Protein AF-A0A368GV67-F1 (afdb_monomer_lite)

Secondary structure (DSSP, 8-state):
-EEEEE-TT--B-SSPEE--BSSTT-B-PPP-TT--EEEEESSTTSPP---EE------SS-SEEEEEEEPP--SSS--HHHHHHHHHHHHHTT--EEEE--S---HHHHHHHHHHHTTTEEEEEEE-TTEEEEESSS--HHHHHIIIIIT-TTEEEEEPPEEEEE-SSPPPTT--PPPP---------TT-EEEEPPTTTEEEEEEE-GGGTS---GGGGGG-SPPHHHHHHHHHHHHHHHHHHHS---

pLDDT: mean 77.7, std 17.14, range [34.09, 97.19]

Sequence (250 aa):
MYCRYFDVTQREIEPAVESFVFPDYAVHCCSRDNAKYMSVTEDLNDSAVEYVSVVDRRHKHPKFFLSLCLSPMYGNERKWLLLAELVEHNKLEGVEYFYLYVKDMDDYTNKDCLQRSRGHSKYVIFQDLDERILPTDNTTVRELVRETMDTNKTIAMVSFPSLEFMMTLSPPLEYRVLVMWVHAVSIFFPGYKELHFTPEEVVMRHYNSVALQGNPDLTLLNDTAFPAELMSTLYRKVEETLNHVYGSAN

Radius of gyration: 21.98 Å; chains: 1; bounding box: 47×55×65 Å

Organism: Ancylostoma caninum (NCBI:txid29170)

InterPro domains:
  IPR008166 Glycosyltransferase family 92 [PF01697] (66-111)

Foldseek 3Di:
DWKWFAAPVRHTDDDTHDWDDPPPQDTDDDDDPRGQWMFDDPDRPDDGDDIDGDDDLQAPDAQAAEAEEEAEQDDDFDCLLLQLLVVLLVVVLPHDYYDYDDDDDDPVVVVVVVVVSVSHYNYYHYDYSQKHKFFLDPHHNSVVCCVPCVVPVQEPEEDEDEDEAEDPDADPPRPQGDDDDDPDDPDDDPSHDYDYDDVNGMYIYGYHYPPPPPDDPCVVHPPRDDPPVVVVVSVVSSVVVCCVVPNDPD

Structure (mmCIF, N/CA/C/O backbone):
data_AF-A0A368GV67-F1
#
_entry.id   AF-A0A368GV67-F1
#
loop_
_atom_site.group_PDB
_atom_site.id
_atom_site.type_symbol
_atom_site.label_atom_id
_atom_site.label_alt_id
_atom_site.label_comp_id
_atom_site.label_asym_id
_atom_site.label_entity_id
_atom_site.label_seq_id
_atom_site.pdbx_PDB_ins_code
_atom_site.Cartn_x
_atom_site.Cartn_y
_atom_site.Cartn_z
_atom_site.occupancy
_atom_site.B_iso_or_equiv
_atom_site.auth_seq_id
_atom_site.auth_comp_id
_atom_site.auth_asym_id
_atom_site.auth_atom_id
_atom_site.pdbx_PDB_model_num
ATOM 1 N N . MET A 1 1 ? 21.415 4.817 -17.307 1.00 90.62 1 MET A N 1
ATOM 2 C CA . MET A 1 1 ? 20.338 3.821 -17.131 1.00 90.62 1 MET A CA 1
ATOM 3 C C . MET A 1 1 ? 19.505 3.743 -18.396 1.00 90.62 1 MET A C 1
ATOM 5 O O . MET A 1 1 ? 19.027 4.771 -18.868 1.00 90.62 1 MET A O 1
ATOM 9 N N . TYR A 1 2 ? 19.308 2.543 -18.932 1.00 94.69 2 TYR A N 1
ATOM 10 C CA . TYR A 1 2 ? 18.602 2.300 -20.186 1.00 94.69 2 TYR A CA 1
ATOM 11 C C . TYR A 1 2 ? 17.555 1.204 -20.008 1.00 94.69 2 TYR A C 1
ATOM 13 O O . TYR A 1 2 ? 17.838 0.141 -19.463 1.00 94.69 2 TYR A O 1
ATOM 21 N N . CYS A 1 3 ? 16.346 1.455 -20.497 1.00 95.56 3 CYS A N 1
ATOM 22 C CA . CYS A 1 3 ? 15.285 0.465 -20.585 1.00 95.56 3 CYS A CA 1
ATOM 23 C C . CYS A 1 3 ? 15.454 -0.354 -21.862 1.00 95.56 3 CYS A C 1
ATOM 25 O O . CYS A 1 3 ? 15.444 0.189 -22.973 1.00 95.56 3 CYS A O 1
ATOM 27 N N . ARG A 1 4 ? 15.550 -1.669 -21.693 1.00 96.25 4 ARG A N 1
ATOM 28 C CA . ARG A 1 4 ? 15.643 -2.651 -22.771 1.00 96.25 4 ARG A CA 1
ATOM 29 C C . ARG A 1 4 ? 14.387 -3.509 -22.785 1.00 96.25 4 ARG A C 1
ATOM 31 O O . ARG A 1 4 ? 13.875 -3.887 -21.733 1.00 96.25 4 ARG A O 1
ATOM 38 N N . TYR A 1 5 ? 13.875 -3.801 -23.973 1.00 96.69 5 TYR A N 1
ATOM 39 C CA . TYR A 1 5 ? 12.587 -4.470 -24.163 1.00 96.69 5 TYR A CA 1
ATOM 40 C C . TYR A 1 5 ? 12.784 -5.709 -25.012 1.00 96.69 5 TYR A C 1
ATOM 42 O O . TYR A 1 5 ? 13.553 -5.676 -25.964 1.00 96.69 5 TYR A O 1
ATOM 50 N N . PHE A 1 6 ? 12.056 -6.774 -24.707 1.00 96.31 6 PHE A N 1
ATOM 51 C CA . PHE A 1 6 ? 12.209 -8.055 -25.382 1.00 96.31 6 PHE A CA 1
ATOM 52 C C . PHE A 1 6 ? 10.846 -8.624 -25.755 1.00 96.31 6 PHE A C 1
ATOM 54 O O . PHE A 1 6 ? 9.868 -8.475 -25.012 1.00 96.31 6 PHE A O 1
ATOM 61 N N . ASP A 1 7 ? 10.774 -9.265 -26.916 1.00 95.56 7 ASP A N 1
ATOM 62 C CA . ASP A 1 7 ? 9.557 -9.899 -27.418 1.00 95.56 7 ASP A CA 1
ATOM 63 C C . ASP A 1 7 ? 9.271 -11.262 -26.747 1.00 95.56 7 ASP A C 1
ATOM 65 O O . ASP A 1 7 ? 9.959 -11.690 -25.819 1.00 95.56 7 ASP A O 1
ATOM 69 N N . VAL A 1 8 ? 8.230 -11.967 -27.213 1.00 95.00 8 VAL A N 1
ATOM 70 C CA . VAL A 1 8 ? 7.862 -13.319 -26.733 1.00 95.00 8 VAL A CA 1
ATOM 71 C C . VAL A 1 8 ? 8.986 -14.353 -26.874 1.00 95.00 8 VAL A C 1
ATOM 73 O O . VAL A 1 8 ? 8.980 -15.347 -26.156 1.00 95.00 8 VAL A O 1
ATOM 76 N N . THR A 1 9 ? 9.925 -14.140 -27.797 1.00 94.62 9 THR A N 1
ATOM 77 C CA . THR A 1 9 ? 11.076 -15.018 -28.049 1.00 94.62 9 THR A CA 1
ATOM 78 C C . THR A 1 9 ? 12.343 -14.557 -27.330 1.00 94.62 9 THR A C 1
ATOM 80 O O . THR A 1 9 ? 13.409 -15.108 -27.584 1.00 94.62 9 THR A O 1
ATOM 83 N N . GLN A 1 10 ? 12.231 -13.562 -26.437 1.00 90.81 10 GLN A N 1
ATOM 84 C CA . GLN A 1 10 ? 13.350 -12.924 -25.736 1.00 90.81 10 GLN A CA 1
ATOM 85 C C . GLN A 1 10 ? 14.357 -12.242 -26.674 1.00 90.81 10 GLN A C 1
ATOM 87 O O . GLN A 1 10 ? 15.510 -12.023 -26.308 1.00 90.81 10 GLN A O 1
ATOM 92 N N . ARG A 1 11 ? 13.933 -11.862 -27.883 1.00 94.31 11 ARG A N 1
ATOM 93 C CA . ARG A 1 11 ? 14.751 -11.033 -28.770 1.00 94.31 11 ARG A CA 1
ATOM 94 C C . ARG A 1 11 ? 14.564 -9.566 -28.410 1.00 94.31 11 ARG A C 1
ATOM 96 O O . ARG A 1 11 ? 13.435 -9.116 -28.216 1.00 94.31 11 ARG A O 1
ATOM 103 N N . GLU A 1 12 ? 15.668 -8.831 -28.346 1.00 94.19 12 GLU A N 1
ATOM 104 C CA . GLU A 1 12 ? 15.649 -7.405 -28.033 1.00 94.19 12 GLU A CA 1
ATOM 105 C C . GLU A 1 12 ? 14.940 -6.588 -29.118 1.00 94.19 12 GLU A C 1
ATOM 107 O O . GLU A 1 12 ? 15.132 -6.783 -30.321 1.00 94.19 12 GLU A O 1
ATOM 112 N N . ILE A 1 13 ? 14.108 -5.657 -28.665 1.00 95.50 13 ILE A N 1
ATOM 113 C CA . ILE A 1 13 ? 13.392 -4.684 -29.477 1.00 95.50 13 ILE A CA 1
ATOM 114 C C . ILE A 1 13 ? 14.180 -3.373 -29.411 1.00 95.50 13 ILE A C 1
ATOM 116 O O . ILE A 1 13 ? 13.944 -2.521 -28.553 1.00 95.50 13 ILE A O 1
ATOM 120 N N . GLU A 1 14 ? 15.116 -3.224 -30.341 1.00 93.38 14 GLU A N 1
ATOM 121 C CA . GLU A 1 14 ? 15.994 -2.057 -30.474 1.00 93.38 14 GLU A CA 1
ATOM 122 C C . GLU A 1 14 ? 15.256 -0.801 -30.989 1.00 93.38 14 GLU A C 1
ATOM 124 O O . GLU A 1 14 ? 14.232 -0.922 -31.678 1.00 93.38 14 GLU A O 1
ATOM 129 N N . PRO A 1 15 ? 15.738 0.425 -30.683 1.00 93.94 15 PRO A N 1
ATOM 130 C CA . PRO A 1 15 ? 16.886 0.725 -29.819 1.00 93.94 15 PRO A CA 1
ATOM 131 C C . PRO A 1 15 ? 16.544 0.646 -28.324 1.00 93.94 15 PRO A C 1
ATOM 133 O O . PRO A 1 15 ? 15.397 0.918 -27.952 1.00 93.94 15 PRO A O 1
ATOM 136 N N . ALA A 1 16 ? 17.525 0.367 -27.466 1.00 94.12 16 ALA A N 1
ATOM 137 C CA . ALA A 1 16 ? 17.426 0.659 -26.032 1.00 94.12 16 ALA A CA 1
ATOM 138 C C . ALA A 1 16 ? 17.074 2.144 -25.781 1.00 94.12 16 ALA A C 1
ATOM 140 O O . ALA A 1 16 ? 17.461 3.029 -26.546 1.00 94.12 16 ALA A O 1
ATOM 141 N N . VAL A 1 17 ? 16.309 2.423 -24.721 1.00 94.81 17 VAL A N 1
ATOM 142 C CA . VAL A 1 17 ? 15.763 3.765 -24.443 1.00 94.81 17 VAL A CA 1
ATOM 143 C C . VAL A 1 17 ? 16.392 4.326 -23.180 1.00 94.81 17 VAL A C 1
ATOM 145 O O . VAL A 1 17 ? 16.279 3.716 -22.120 1.00 94.81 17 VAL A O 1
ATOM 148 N N . GLU A 1 18 ? 17.029 5.490 -23.284 1.00 94.00 18 GLU A N 1
ATOM 149 C CA . GLU A 1 18 ? 17.546 6.210 -22.119 1.00 94.00 18 GLU A CA 1
ATOM 150 C C . GLU A 1 18 ? 16.405 6.535 -21.148 1.00 94.00 18 GLU A C 1
ATOM 152 O O . GLU A 1 18 ? 15.325 6.977 -21.546 1.00 94.00 18 GLU A O 1
ATOM 157 N N . SER A 1 19 ? 16.642 6.284 -19.864 1.00 92.94 19 SER A N 1
ATOM 158 C CA . SER A 1 19 ? 15.667 6.496 -18.803 1.00 92.94 19 SER A CA 1
ATOM 159 C C . SER A 1 19 ? 16.285 7.287 -17.664 1.00 92.94 19 SER A C 1
ATOM 161 O O . SER A 1 19 ? 17.497 7.292 -17.462 1.00 92.94 19 SER A O 1
ATOM 163 N N . PHE A 1 20 ? 15.425 7.901 -16.861 1.00 85.62 20 PHE A N 1
ATOM 164 C CA . PHE A 1 20 ? 15.812 8.483 -15.586 1.00 85.62 20 PHE A CA 1
ATOM 165 C C . PHE A 1 20 ? 15.416 7.562 -14.429 1.00 85.62 20 PHE A C 1
ATOM 167 O O . PHE A 1 20 ? 14.525 6.711 -14.555 1.00 85.62 20 PHE A O 1
ATOM 174 N N . VAL A 1 21 ? 16.102 7.746 -13.304 1.00 80.56 21 VAL A N 1
ATOM 175 C CA . VAL A 1 21 ? 15.811 7.081 -12.035 1.00 80.56 21 VAL A CA 1
ATOM 176 C C . VAL A 1 21 ? 15.205 8.122 -11.111 1.00 80.56 21 VAL A C 1
ATOM 178 O O . VAL A 1 21 ? 15.819 9.158 -10.868 1.00 80.56 21 VAL A O 1
ATOM 181 N N . PHE A 1 22 ? 13.983 7.884 -10.648 1.00 68.12 22 PHE A N 1
ATOM 182 C CA . PHE A 1 22 ? 13.358 8.733 -9.643 1.00 68.12 22 PHE A CA 1
ATOM 183 C C . PHE A 1 22 ? 12.174 8.031 -8.973 1.00 68.12 22 PHE A C 1
ATOM 185 O O . PHE A 1 22 ? 11.263 7.583 -9.660 1.00 68.12 22 PHE A O 1
ATOM 192 N N . PRO A 1 23 ? 12.077 8.005 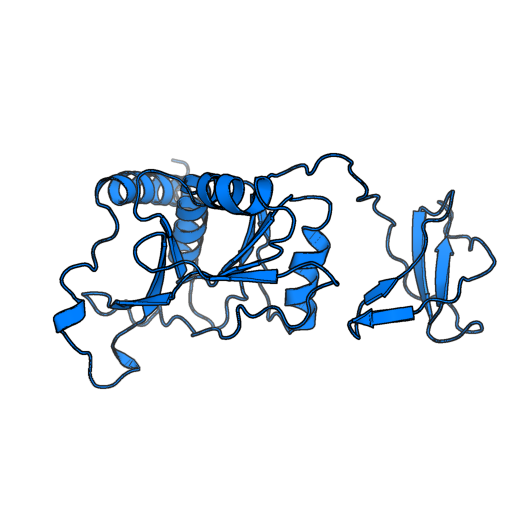-7.641 1.00 65.50 23 PRO A N 1
ATOM 193 C CA . PRO A 1 23 ? 13.170 8.204 -6.681 1.00 65.50 23 PRO A CA 1
ATOM 194 C C . PRO A 1 23 ? 14.312 7.191 -6.922 1.00 65.50 23 PRO A C 1
ATOM 196 O O . PRO A 1 23 ? 14.203 6.383 -7.840 1.00 65.50 23 PRO A O 1
ATOM 199 N N . ASP A 1 24 ? 15.389 7.231 -6.134 1.00 68.75 24 ASP A N 1
ATOM 200 C CA . ASP A 1 24 ? 16.714 6.589 -6.350 1.00 68.75 24 ASP A CA 1
ATOM 201 C C . ASP A 1 24 ? 16.752 5.079 -6.706 1.00 68.75 24 ASP A C 1
ATOM 203 O O . ASP A 1 24 ? 17.814 4.507 -6.918 1.00 68.75 24 ASP A O 1
ATOM 207 N N . TYR A 1 25 ? 15.604 4.417 -6.786 1.00 73.12 25 TYR A N 1
ATOM 208 C CA . TYR A 1 25 ? 15.419 2.978 -6.963 1.00 73.12 25 TYR A CA 1
ATOM 209 C C . TYR A 1 25 ? 14.279 2.620 -7.941 1.00 73.12 25 TYR A C 1
ATOM 211 O O . TYR A 1 25 ? 13.886 1.457 -8.036 1.00 73.12 25 TYR A O 1
ATOM 219 N N . ALA A 1 26 ? 13.712 3.594 -8.663 1.00 78.62 26 ALA A N 1
ATOM 220 C CA . ALA A 1 26 ? 12.655 3.369 -9.651 1.00 78.62 26 ALA A CA 1
ATOM 221 C C . ALA A 1 26 ? 13.056 3.924 -11.022 1.00 78.62 26 ALA A C 1
ATOM 223 O O . ALA A 1 26 ? 13.258 5.126 -11.184 1.00 78.62 26 ALA A O 1
ATOM 224 N N . VAL A 1 27 ? 13.139 3.044 -12.022 1.00 87.25 27 VAL A N 1
ATOM 225 C CA . VAL A 1 27 ? 13.480 3.409 -13.405 1.00 87.25 27 VAL A CA 1
ATOM 226 C C . VAL A 1 27 ? 12.203 3.624 -14.215 1.00 87.25 27 VAL A C 1
ATOM 228 O O . VAL A 1 27 ? 11.344 2.743 -14.279 1.00 87.25 27 VAL A O 1
ATOM 231 N N . HIS A 1 28 ? 12.063 4.799 -14.831 1.00 87.50 28 HIS A N 1
ATOM 232 C CA . HIS A 1 28 ? 10.851 5.189 -15.563 1.00 87.50 28 HIS A CA 1
ATOM 233 C C . HIS A 1 28 ? 10.943 4.896 -17.055 1.00 87.50 28 HIS A C 1
ATOM 235 O O . HIS A 1 28 ? 11.304 5.744 -17.866 1.00 87.50 28 HIS A O 1
ATOM 241 N N . CYS A 1 29 ? 10.525 3.689 -17.416 1.00 90.06 29 CYS A N 1
ATOM 242 C CA . CYS A 1 29 ? 10.457 3.238 -18.798 1.00 90.06 29 CYS A CA 1
ATOM 243 C C . CYS A 1 29 ? 9.123 3.603 -19.470 1.00 90.06 29 CYS A C 1
ATOM 245 O O . CYS A 1 29 ? 8.045 3.428 -18.894 1.00 90.06 29 CYS A O 1
ATOM 247 N N . CYS A 1 30 ? 9.178 4.043 -20.728 1.00 89.88 30 CYS A N 1
ATOM 248 C CA . CYS A 1 30 ? 7.991 4.185 -21.574 1.00 89.88 30 CYS A CA 1
ATOM 249 C C . CYS A 1 30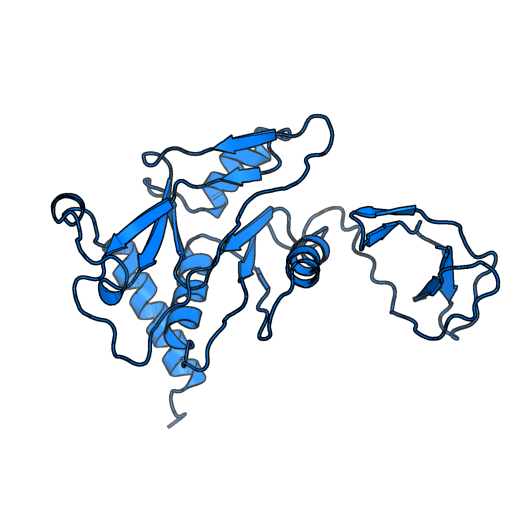 ? 7.417 2.812 -21.964 1.00 89.88 30 CYS A C 1
ATOM 251 O O . CYS A 1 30 ? 8.132 1.820 -22.059 1.00 89.88 30 CYS A O 1
ATOM 253 N N . SER A 1 31 ? 6.116 2.732 -22.250 1.00 89.19 31 SER A N 1
ATOM 254 C CA . SER A 1 31 ? 5.554 1.498 -22.813 1.00 89.19 31 SER A CA 1
ATOM 255 C C . SER A 1 31 ? 6.057 1.271 -24.237 1.00 89.19 31 SER A C 1
ATOM 257 O O . SER A 1 31 ? 6.136 2.228 -25.010 1.00 89.19 31 SER A O 1
ATOM 259 N N . ARG A 1 32 ? 6.300 0.010 -24.608 1.00 91.56 32 ARG A N 1
ATOM 260 C CA . ARG A 1 32 ? 6.728 -0.365 -25.957 1.00 91.56 32 ARG A CA 1
ATOM 261 C C . ARG A 1 32 ? 5.877 -1.487 -26.528 1.00 91.56 32 ARG A C 1
ATOM 263 O O . ARG A 1 32 ? 5.613 -2.481 -25.850 1.00 91.56 32 ARG A O 1
ATOM 270 N N . ASP A 1 33 ? 5.472 -1.327 -27.781 1.00 91.75 33 ASP A N 1
ATOM 271 C CA . ASP A 1 33 ? 4.663 -2.323 -28.473 1.00 91.75 33 ASP A CA 1
ATOM 272 C C . ASP A 1 33 ? 5.421 -3.645 -28.614 1.00 91.75 33 ASP A C 1
ATOM 274 O O . ASP A 1 33 ? 6.630 -3.673 -28.845 1.00 91.75 33 ASP A O 1
ATOM 278 N N . ASN A 1 34 ? 4.688 -4.750 -28.468 1.00 92.38 34 ASN A N 1
ATOM 279 C CA . ASN A 1 34 ? 5.183 -6.131 -28.531 1.00 92.38 34 ASN A CA 1
ATOM 280 C C . ASN A 1 34 ? 6.191 -6.542 -27.442 1.00 92.38 34 ASN A C 1
ATOM 282 O O . ASN A 1 34 ? 6.572 -7.713 -27.397 1.00 92.38 34 ASN A O 1
ATOM 286 N N . ALA A 1 35 ? 6.561 -5.644 -26.526 1.00 95.12 35 ALA A N 1
ATOM 287 C CA . ALA A 1 35 ? 7.383 -5.995 -25.377 1.00 95.12 35 ALA A CA 1
ATOM 288 C C . ALA A 1 35 ? 6.622 -6.943 -24.437 1.00 95.12 35 ALA A C 1
ATOM 290 O O . ALA A 1 35 ? 5.511 -6.652 -23.985 1.00 95.12 35 ALA A O 1
ATOM 291 N N . LYS A 1 36 ? 7.229 -8.093 -24.146 1.00 95.69 36 LYS A N 1
ATOM 292 C CA . LYS A 1 36 ? 6.759 -9.070 -23.153 1.00 95.69 36 LYS A CA 1
ATOM 293 C C . LYS A 1 36 ? 7.687 -9.190 -21.966 1.00 95.69 36 LYS A C 1
ATOM 295 O O . LYS A 1 36 ? 7.209 -9.503 -20.878 1.00 95.69 36 LYS A O 1
ATOM 300 N N . TYR A 1 37 ? 8.963 -8.886 -22.157 1.00 95.88 37 TYR A N 1
ATOM 301 C CA . TYR A 1 37 ? 9.932 -8.790 -21.081 1.00 95.88 37 TYR A CA 1
ATOM 302 C C . TYR A 1 37 ? 10.676 -7.461 -21.155 1.00 95.88 37 TYR A C 1
ATOM 304 O O . TYR A 1 37 ? 10.720 -6.808 -22.200 1.00 95.88 37 TYR A O 1
ATOM 312 N N . MET A 1 38 ? 11.243 -7.057 -20.030 1.00 95.38 38 MET A N 1
ATOM 313 C CA . MET A 1 38 ? 12.058 -5.862 -19.896 1.00 95.38 38 MET A CA 1
ATOM 314 C C . MET A 1 38 ? 13.289 -6.150 -19.045 1.00 95.38 38 MET A C 1
ATOM 316 O O . MET A 1 38 ? 13.238 -6.979 -18.141 1.00 95.38 38 MET A O 1
ATOM 320 N N . SER A 1 39 ? 14.360 -5.418 -19.321 1.00 95.31 39 SER A N 1
ATOM 321 C CA . SER A 1 39 ? 15.562 -5.315 -18.493 1.00 95.31 39 SER A CA 1
ATOM 322 C C . SER A 1 39 ? 15.928 -3.844 -18.352 1.00 95.31 39 SER A C 1
ATOM 324 O O . SER A 1 39 ? 15.508 -3.003 -19.153 1.00 95.31 39 SER A O 1
ATOM 326 N N . VAL A 1 40 ? 16.753 -3.540 -17.360 1.00 94.06 40 VAL A N 1
ATOM 327 C CA . VAL A 1 40 ? 17.403 -2.239 -17.230 1.00 94.06 40 VAL A CA 1
ATOM 328 C C . VAL A 1 40 ? 18.913 -2.449 -17.226 1.00 94.06 40 VAL A C 1
ATOM 330 O O . VAL A 1 40 ? 19.384 -3.419 -16.641 1.00 94.06 40 VAL A O 1
ATOM 333 N N . THR A 1 41 ? 19.658 -1.578 -17.900 1.00 94.75 41 THR A N 1
ATOM 334 C CA . THR A 1 41 ? 21.129 -1.564 -17.875 1.00 94.75 41 THR A CA 1
ATOM 335 C C . THR A 1 41 ? 21.658 -0.205 -17.435 1.00 94.75 41 THR A C 1
ATOM 337 O O . THR A 1 41 ? 20.952 0.799 -17.561 1.00 94.75 41 THR A O 1
ATOM 340 N N . GLU A 1 42 ? 22.883 -0.149 -16.909 1.00 92.12 42 GLU A N 1
ATOM 341 C CA . GLU A 1 42 ? 23.516 1.118 -16.529 1.00 92.12 42 GLU A CA 1
ATOM 342 C C . GLU A 1 42 ? 23.898 1.909 -17.778 1.00 92.12 42 GLU A C 1
ATOM 344 O O . GLU A 1 42 ? 23.446 3.052 -17.940 1.00 92.12 42 GLU A O 1
ATOM 349 N N . ASP A 1 43 ? 24.580 1.244 -18.710 1.00 92.75 43 ASP A N 1
ATOM 350 C CA . ASP A 1 43 ? 25.047 1.809 -19.967 1.00 92.75 43 ASP A CA 1
ATOM 351 C C . ASP A 1 43 ? 24.393 1.181 -21.206 1.00 92.75 43 ASP A C 1
ATOM 353 O O . ASP A 1 43 ? 23.760 0.120 -21.174 1.00 92.75 43 ASP A O 1
ATOM 357 N N . LEU A 1 44 ? 24.549 1.869 -22.343 1.00 91.88 44 LEU A N 1
ATOM 358 C CA . LEU A 1 44 ? 24.020 1.427 -23.635 1.00 91.88 44 LEU A CA 1
ATOM 359 C C . LEU A 1 44 ? 24.701 0.141 -24.123 1.00 91.88 44 LEU A C 1
ATOM 361 O O . LEU A 1 44 ? 24.061 -0.669 -24.783 1.00 91.88 44 LEU A O 1
ATOM 365 N N . ASN A 1 45 ? 25.980 -0.053 -23.795 1.00 92.31 45 ASN A N 1
ATOM 366 C CA . ASN A 1 45 ? 26.779 -1.191 -24.262 1.00 92.31 45 ASN A CA 1
ATOM 367 C C . ASN A 1 45 ? 26.670 -2.426 -23.360 1.00 92.31 45 ASN A C 1
ATOM 369 O O . ASN A 1 45 ? 27.156 -3.497 -23.731 1.00 92.31 45 ASN A O 1
ATOM 373 N N . ASP A 1 46 ? 26.045 -2.290 -22.194 1.00 93.50 46 ASP A N 1
ATOM 374 C CA . ASP A 1 46 ? 25.882 -3.395 -21.264 1.00 93.50 46 ASP A CA 1
ATOM 375 C C . ASP A 1 46 ? 24.931 -4.444 -21.826 1.00 93.50 46 ASP A C 1
ATOM 377 O O . ASP A 1 46 ? 23.915 -4.146 -22.459 1.00 93.50 46 ASP A O 1
ATOM 381 N N . SER A 1 47 ? 25.249 -5.704 -21.554 1.00 89.19 47 SER A N 1
ATOM 382 C CA . SER A 1 47 ? 24.370 -6.814 -21.900 1.00 89.19 47 SER A CA 1
ATOM 383 C C . SER A 1 47 ? 23.298 -6.973 -20.828 1.00 89.19 47 SER A C 1
ATOM 385 O O . SER A 1 47 ? 23.611 -7.102 -19.646 1.00 89.19 47 SER A O 1
ATOM 387 N N . ALA A 1 48 ? 22.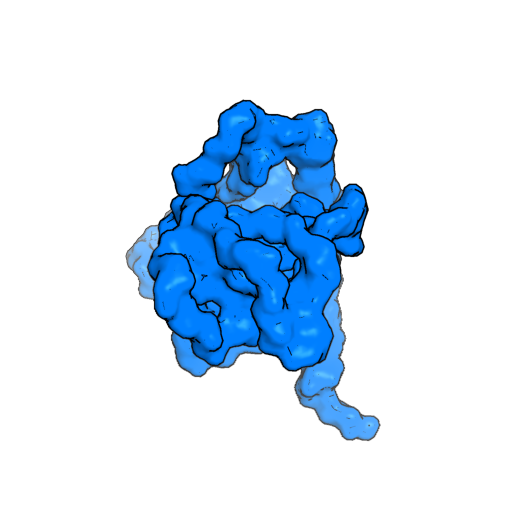031 -7.010 -21.234 1.00 89.81 48 ALA A N 1
ATOM 388 C CA . ALA A 1 48 ? 20.944 -7.365 -20.331 1.00 89.81 48 ALA A CA 1
ATOM 389 C C . ALA A 1 48 ? 21.078 -8.835 -19.905 1.00 89.81 48 ALA A C 1
ATOM 391 O O . ALA A 1 48 ? 21.061 -9.720 -20.759 1.00 89.81 48 ALA A O 1
ATOM 392 N N . VAL A 1 49 ? 21.216 -9.085 -18.603 1.00 84.69 49 VAL A N 1
ATOM 393 C CA . VAL A 1 49 ? 21.380 -10.432 -18.017 1.00 84.69 49 VAL A CA 1
ATOM 394 C C . VAL A 1 49 ? 20.120 -10.933 -17.315 1.00 84.69 49 VAL A C 1
ATOM 396 O O . VAL A 1 49 ? 19.882 -12.138 -17.277 1.00 84.69 49 VAL A O 1
ATOM 399 N N . GLU A 1 50 ? 19.296 -10.024 -16.797 1.00 87.38 50 GLU A N 1
ATOM 400 C CA . GLU A 1 50 ? 18.060 -10.347 -16.090 1.00 87.38 50 GLU A CA 1
ATOM 401 C C . GLU A 1 50 ? 16.867 -9.714 -16.799 1.00 87.38 50 GLU A C 1
ATOM 403 O O . GLU A 1 50 ? 16.879 -8.531 -17.127 1.00 87.38 50 GLU A O 1
ATOM 408 N N . TYR A 1 51 ? 15.809 -10.495 -17.013 1.00 89.62 51 TYR A N 1
ATOM 409 C CA . TYR A 1 51 ? 14.598 -10.015 -17.670 1.00 89.62 51 TYR A CA 1
ATOM 410 C C . TYR A 1 51 ? 13.381 -10.302 -16.801 1.00 89.62 51 TYR A C 1
ATOM 412 O O . TYR A 1 51 ? 13.199 -11.414 -16.304 1.00 89.62 51 TYR A O 1
ATOM 420 N N . VAL A 1 52 ? 12.503 -9.313 -16.675 1.00 91.00 52 VAL A N 1
ATOM 421 C CA . VAL A 1 52 ? 11.227 -9.428 -15.966 1.00 91.00 52 VAL A CA 1
ATOM 422 C C . VAL A 1 52 ? 10.068 -9.334 -16.946 1.00 91.00 52 VAL A C 1
ATOM 424 O O . VAL A 1 52 ? 10.120 -8.582 -17.917 1.00 91.00 52 VAL A O 1
ATOM 427 N N . SER A 1 53 ? 8.999 -10.095 -16.711 1.00 93.00 53 SER A N 1
ATOM 428 C CA . SER A 1 53 ? 7.794 -10.014 -17.540 1.00 93.00 53 SER A CA 1
ATOM 429 C C . SER A 1 53 ? 7.120 -8.650 -17.395 1.00 93.00 53 SER A C 1
ATOM 431 O O . SER A 1 53 ? 6.861 -8.199 -16.276 1.00 93.00 53 SER A O 1
ATOM 433 N N . VAL A 1 54 ? 6.757 -8.031 -18.515 1.00 90.94 54 VAL A N 1
ATOM 434 C CA . VAL A 1 54 ? 5.980 -6.791 -18.533 1.00 90.94 54 VAL A CA 1
ATOM 435 C C . VAL A 1 54 ? 4.534 -7.105 -18.173 1.00 90.94 54 VAL A C 1
ATOM 437 O O . VAL A 1 54 ? 3.856 -7.874 -18.855 1.00 90.94 54 VAL A O 1
ATOM 440 N N . VAL A 1 55 ? 4.050 -6.475 -17.107 1.00 84.81 55 VAL A N 1
ATOM 441 C CA . VAL A 1 55 ? 2.656 -6.566 -16.669 1.00 84.81 55 VAL A CA 1
ATOM 442 C C . VAL A 1 55 ? 1.983 -5.230 -16.945 1.00 84.81 55 VAL A C 1
ATOM 444 O O . VAL A 1 55 ? 2.412 -4.202 -16.421 1.00 84.81 55 VAL A O 1
ATOM 447 N N . ASP A 1 56 ? 0.914 -5.232 -17.744 1.00 80.25 56 ASP A N 1
ATOM 448 C CA . ASP A 1 56 ? 0.128 -4.019 -17.956 1.00 80.25 56 ASP A CA 1
ATOM 449 C C . ASP A 1 56 ? -0.730 -3.729 -16.720 1.00 80.25 56 ASP A C 1
ATOM 451 O O . ASP A 1 56 ? -1.651 -4.473 -16.382 1.00 80.25 56 ASP A O 1
ATOM 455 N N . ARG A 1 57 ? -0.404 -2.636 -16.028 1.00 76.31 57 ARG A N 1
ATOM 456 C CA . ARG A 1 57 ? -1.129 -2.157 -14.844 1.00 76.31 57 ARG A CA 1
ATOM 457 C C . ARG A 1 57 ? -1.919 -0.876 -15.114 1.00 76.31 57 ARG A C 1
ATOM 459 O O . ARG A 1 57 ? -2.421 -0.268 -14.174 1.00 76.31 57 ARG A O 1
ATOM 466 N N . ARG A 1 58 ? -2.071 -0.459 -16.376 1.00 75.00 58 ARG A N 1
ATOM 467 C CA . ARG A 1 58 ? -2.785 0.771 -16.781 1.00 75.00 58 ARG A CA 1
ATOM 468 C C . ARG A 1 58 ? -4.309 0.593 -16.774 1.00 75.00 58 ARG A C 1
ATOM 470 O O . ARG A 1 58 ? -5.005 1.037 -17.688 1.00 75.00 58 ARG A O 1
ATOM 477 N N . HIS A 1 59 ? -4.846 -0.067 -15.753 1.00 75.00 59 HIS A N 1
ATOM 478 C CA . HIS A 1 59 ? -6.284 -0.254 -15.619 1.00 75.00 59 HIS A CA 1
ATOM 479 C C . HIS A 1 59 ? -6.957 1.108 -15.422 1.00 75.00 59 HIS A C 1
ATOM 481 O O . HIS A 1 59 ? -6.605 1.860 -14.516 1.00 75.00 59 HIS A O 1
ATOM 487 N N . LYS A 1 60 ? -7.948 1.426 -16.268 1.00 72.44 60 LYS A N 1
ATOM 488 C CA . LYS A 1 60 ? -8.744 2.664 -16.142 1.00 72.44 60 LYS A CA 1
ATOM 489 C C . LYS A 1 60 ? -9.507 2.733 -14.818 1.00 72.44 60 LYS A C 1
ATOM 491 O O . LYS A 1 60 ? -9.801 3.821 -14.333 1.00 72.44 60 LYS A O 1
ATOM 496 N N . HIS A 1 61 ? -9.815 1.571 -14.249 1.00 81.31 61 HIS A N 1
ATOM 497 C CA . HIS A 1 61 ? -10.492 1.427 -12.972 1.00 81.31 61 HIS A CA 1
ATOM 498 C C . HIS A 1 61 ? -9.670 0.488 -12.085 1.00 81.31 61 HIS A C 1
ATOM 500 O O . HIS A 1 61 ? -9.380 -0.629 -12.521 1.00 81.31 61 HIS A O 1
ATOM 506 N N . PRO A 1 62 ? -9.279 0.922 -10.874 1.00 86.38 62 PRO A N 1
ATOM 507 C CA . PRO A 1 62 ? -8.648 0.042 -9.899 1.00 86.38 62 PRO A CA 1
ATOM 508 C C . PRO A 1 62 ? -9.539 -1.169 -9.607 1.00 86.38 62 PRO A C 1
ATOM 510 O O . PRO A 1 62 ? -10.762 -1.041 -9.552 1.00 86.38 62 PRO A O 1
ATOM 513 N N . LYS A 1 63 ? -8.922 -2.336 -9.414 1.00 90.38 63 LYS A N 1
ATOM 514 C CA . LYS A 1 63 ? -9.616 -3.582 -9.065 1.00 90.38 63 LYS A CA 1
ATOM 515 C C . LYS A 1 63 ? -10.207 -3.523 -7.657 1.00 90.38 63 LYS A C 1
ATOM 517 O O . LYS A 1 63 ? -11.283 -4.061 -7.432 1.00 90.38 63 LYS A O 1
ATOM 522 N N . PHE A 1 64 ? -9.499 -2.864 -6.745 1.00 92.88 64 PHE A N 1
ATOM 523 C CA . PHE A 1 64 ? -9.897 -2.682 -5.356 1.00 92.88 64 PHE A CA 1
ATOM 524 C C . PHE A 1 64 ? -9.956 -1.194 -5.017 1.00 92.88 64 PHE A C 1
ATOM 526 O O . PHE A 1 64 ? -9.199 -0.384 -5.559 1.00 92.88 64 PHE A O 1
ATOM 533 N N . PHE A 1 65 ? -10.844 -0.807 -4.108 1.00 93.62 65 PHE A N 1
ATOM 534 C CA . PHE A 1 65 ? -10.887 0.565 -3.617 1.00 93.62 65 PHE A CA 1
ATOM 535 C C . PHE A 1 65 ? -9.819 0.789 -2.540 1.00 93.62 65 PHE A C 1
ATOM 537 O O . PHE A 1 65 ? -9.062 1.752 -2.634 1.00 93.62 65 PHE A O 1
ATOM 544 N N . LEU A 1 66 ? -9.715 -0.119 -1.568 1.00 94.12 66 LEU A N 1
ATOM 545 C CA . LEU A 1 66 ? -8.800 0.005 -0.434 1.00 94.12 66 LEU A CA 1
ATOM 546 C C . LEU A 1 66 ? -7.993 -1.281 -0.252 1.00 94.12 66 LEU A C 1
ATOM 548 O O . LEU A 1 66 ? -8.562 -2.371 -0.174 1.00 94.12 66 LEU A O 1
ATOM 552 N N . SER A 1 67 ? -6.673 -1.147 -0.170 1.00 95.50 67 SER A N 1
ATOM 553 C CA . SER A 1 67 ? -5.767 -2.237 0.207 1.00 95.50 67 SER A CA 1
ATOM 554 C C . SER A 1 67 ? -4.887 -1.862 1.389 1.00 95.50 67 SER A C 1
ATOM 556 O O . SER A 1 67 ? -4.706 -0.680 1.656 1.00 95.50 67 SER A O 1
ATOM 558 N N . LEU A 1 68 ? -4.288 -2.857 2.036 1.00 93.62 68 LEU A N 1
ATOM 559 C CA . LEU A 1 68 ? -3.365 -2.674 3.151 1.00 93.62 68 LEU A CA 1
ATOM 560 C C . LEU A 1 68 ? -1.984 -3.251 2.821 1.00 93.62 68 LEU A C 1
ATOM 562 O O . LEU A 1 68 ? -1.875 -4.384 2.351 1.00 93.62 68 LEU A O 1
ATOM 566 N N . CYS A 1 69 ? -0.949 -2.460 3.073 1.00 90.81 69 CYS A N 1
ATOM 567 C CA . CYS A 1 69 ? 0.451 -2.852 3.154 1.00 90.81 69 CYS A CA 1
ATOM 568 C C . CYS A 1 69 ? 0.786 -3.065 4.628 1.00 90.81 69 CYS A C 1
ATOM 570 O O . CYS A 1 69 ? 0.833 -2.099 5.387 1.00 90.81 69 CYS A O 1
ATOM 572 N N . LEU A 1 70 ? 0.988 -4.322 5.026 1.00 88.38 70 LEU A N 1
ATOM 573 C CA . LEU A 1 70 ? 1.421 -4.634 6.382 1.00 88.38 70 LEU A CA 1
ATOM 574 C C . LEU A 1 70 ? 2.935 -4.469 6.459 1.00 88.38 70 LEU A C 1
ATOM 576 O O . LEU A 1 70 ? 3.651 -5.100 5.673 1.00 88.38 70 LEU A O 1
ATOM 580 N N . SER A 1 71 ? 3.404 -3.669 7.411 1.00 81.25 71 SER A N 1
ATOM 581 C CA . SER A 1 71 ? 4.824 -3.536 7.727 1.00 81.25 71 SER A CA 1
ATOM 582 C C . SER A 1 71 ? 5.475 -4.888 8.087 1.00 81.25 71 SER A C 1
ATOM 584 O O . SER A 1 71 ? 4.782 -5.833 8.477 1.00 81.25 71 SER A O 1
ATOM 586 N N . PRO A 1 72 ? 6.807 -5.043 7.958 1.00 75.00 72 PRO A N 1
ATOM 587 C CA . PRO A 1 72 ? 7.488 -6.292 8.273 1.00 75.00 72 PRO A CA 1
ATOM 588 C C . PRO A 1 72 ? 7.209 -6.765 9.685 1.00 75.00 72 PRO A C 1
ATOM 590 O O . PRO A 1 72 ? 7.315 -6.035 10.667 1.00 75.00 72 PRO A O 1
ATOM 593 N N . MET A 1 73 ? 6.963 -8.058 9.794 1.00 75.38 73 MET A N 1
ATOM 594 C CA . MET A 1 73 ? 6.908 -8.714 11.084 1.00 75.38 73 MET A CA 1
ATOM 595 C C . MET A 1 73 ? 8.327 -9.105 11.502 1.00 75.38 73 MET A C 1
ATOM 597 O O . MET A 1 73 ? 8.835 -10.140 11.084 1.00 75.38 73 MET A O 1
ATOM 601 N N . TYR A 1 74 ? 8.964 -8.278 12.328 1.00 69.44 74 TYR A N 1
ATOM 602 C CA . TYR A 1 74 ? 10.287 -8.572 12.898 1.00 69.44 74 TYR A CA 1
ATOM 603 C C . TYR A 1 74 ? 10.218 -9.586 14.051 1.00 69.44 74 TYR A C 1
ATOM 605 O O . TYR A 1 74 ? 9.133 -9.912 14.510 1.00 69.44 74 TYR A O 1
ATOM 613 N N . GLY A 1 75 ? 11.351 -10.052 14.574 1.00 70.44 75 GLY A N 1
ATOM 614 C CA . GLY A 1 75 ? 11.369 -10.937 15.748 1.00 70.44 75 GLY A CA 1
ATOM 615 C C . GLY A 1 75 ? 11.108 -12.413 15.426 1.00 70.44 75 GLY A C 1
ATOM 616 O O . GLY A 1 75 ? 10.836 -12.791 14.290 1.00 70.44 75 GLY A O 1
ATOM 617 N N . ASN A 1 76 ? 11.250 -13.267 16.441 1.00 68.81 76 ASN A N 1
ATOM 618 C CA . ASN A 1 76 ? 11.155 -14.731 16.302 1.00 68.81 76 ASN A CA 1
ATOM 619 C C . ASN A 1 76 ? 9.862 -15.301 16.907 1.00 68.81 76 ASN A C 1
ATOM 621 O O . ASN A 1 76 ? 9.645 -16.514 16.919 1.00 68.81 76 ASN A O 1
ATOM 625 N N . GLU A 1 77 ? 9.021 -14.433 17.455 1.00 71.38 77 GLU A N 1
ATOM 626 C CA . GLU A 1 77 ? 7.756 -14.772 18.073 1.00 71.38 77 GLU A CA 1
ATOM 627 C C . GLU A 1 77 ? 6.664 -15.159 17.068 1.00 71.38 77 GLU A C 1
ATOM 629 O O . GLU A 1 77 ? 6.632 -14.727 15.914 1.00 71.38 77 GLU A O 1
ATOM 634 N N . ARG A 1 78 ? 5.711 -15.977 17.528 1.00 74.56 78 ARG A N 1
ATOM 635 C CA . ARG A 1 78 ? 4.548 -16.359 16.724 1.00 74.56 78 ARG A CA 1
ATOM 636 C C . ARG A 1 78 ? 3.537 -15.216 16.707 1.00 74.56 78 ARG A C 1
ATOM 638 O O . ARG A 1 78 ? 2.943 -14.890 17.727 1.00 74.56 78 ARG A O 1
ATOM 645 N N . LYS A 1 79 ? 3.283 -14.674 15.517 1.00 77.44 79 LYS A N 1
ATOM 646 C CA . LYS A 1 79 ? 2.390 -13.522 15.294 1.00 77.44 79 LYS A CA 1
ATOM 647 C C . LYS A 1 79 ? 1.028 -13.877 14.704 1.00 77.44 79 LYS A C 1
ATOM 649 O O . LYS A 1 79 ? 0.254 -12.993 14.362 1.00 77.44 79 LYS A O 1
ATOM 654 N N . TRP A 1 80 ? 0.714 -15.167 14.599 1.00 80.44 80 TRP A N 1
ATOM 655 C CA . TRP A 1 80 ? -0.457 -15.658 13.864 1.00 80.44 80 TRP A CA 1
ATOM 656 C C . TRP A 1 80 ? -1.793 -15.137 14.394 1.00 80.44 80 TRP A C 1
ATOM 658 O O . TRP A 1 80 ? -2.644 -14.765 13.594 1.00 80.44 80 TRP A O 1
ATOM 668 N N . LEU A 1 81 ? -1.962 -15.062 15.718 1.00 80.19 81 LEU A N 1
ATOM 669 C CA . LEU A 1 81 ? -3.180 -14.515 16.320 1.00 80.19 81 LEU A CA 1
ATOM 670 C C . LEU A 1 81 ? -3.339 -13.021 16.004 1.00 80.19 81 LEU A C 1
ATOM 672 O O . LEU A 1 81 ? -4.393 -12.610 15.533 1.00 80.19 81 LEU A O 1
ATOM 676 N N . LEU A 1 82 ? -2.270 -12.236 16.185 1.00 80.19 82 LEU A N 1
ATOM 677 C CA . LEU A 1 82 ? -2.255 -10.800 15.882 1.00 80.19 82 LEU A CA 1
ATOM 678 C C . LEU A 1 82 ? -2.510 -10.529 14.396 1.00 80.19 82 LEU A C 1
ATOM 680 O O . LEU A 1 82 ? -3.225 -9.594 14.054 1.00 80.19 82 LEU A O 1
ATOM 684 N N . LEU A 1 83 ? -1.954 -11.366 13.516 1.00 85.50 83 LEU A N 1
ATOM 685 C CA . LEU A 1 83 ? -2.163 -11.272 12.076 1.00 85.50 83 LEU A CA 1
ATOM 686 C C . LEU A 1 83 ? -3.609 -11.602 11.692 1.00 85.50 83 LEU A C 1
ATOM 688 O O . LEU A 1 83 ? -4.204 -10.871 10.904 1.00 85.50 83 LEU A O 1
ATOM 692 N N . ALA A 1 84 ? -4.180 -12.675 12.248 1.00 87.94 84 ALA A N 1
ATOM 693 C CA . ALA A 1 84 ? -5.578 -13.030 12.014 1.00 87.94 84 ALA A CA 1
ATOM 694 C C . ALA A 1 84 ? -6.513 -11.905 12.481 1.00 87.94 84 ALA A C 1
ATOM 696 O O . A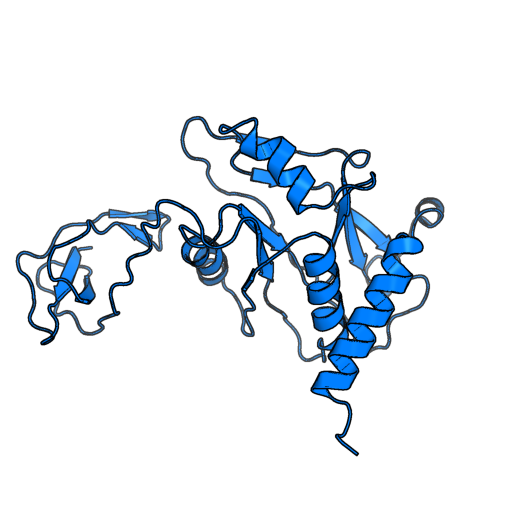LA A 1 84 ? -7.417 -11.508 11.750 1.00 87.94 84 ALA A O 1
ATOM 697 N N . GLU A 1 85 ? -6.247 -11.343 13.659 1.00 85.56 85 GLU A N 1
ATOM 698 C CA . GLU A 1 85 ? -6.995 -10.211 14.196 1.00 85.56 85 GLU A CA 1
ATOM 699 C C . GLU A 1 85 ? -6.866 -8.959 13.321 1.00 85.56 85 GLU A C 1
ATOM 701 O O . GLU A 1 85 ? -7.883 -8.364 12.972 1.00 85.56 85 GLU A O 1
ATOM 706 N N . LEU A 1 86 ? -5.653 -8.594 12.890 1.00 89.94 86 LEU A N 1
ATOM 707 C CA . LEU A 1 86 ? -5.429 -7.457 11.993 1.00 89.94 86 LEU A CA 1
ATOM 708 C C . LEU A 1 86 ? -6.186 -7.619 10.675 1.00 89.94 86 LEU A C 1
ATOM 710 O O . LEU A 1 86 ? -6.792 -6.661 10.191 1.00 89.94 86 LEU A O 1
ATOM 714 N N . VAL A 1 87 ? -6.143 -8.813 10.080 1.00 93.25 87 VAL A N 1
ATOM 715 C CA . VAL A 1 87 ? -6.815 -9.092 8.807 1.00 93.25 87 VAL A CA 1
ATOM 716 C C . VAL A 1 87 ? -8.329 -9.003 8.971 1.00 93.25 87 VAL A C 1
ATOM 718 O O . VAL A 1 87 ? -8.984 -8.341 8.167 1.00 93.25 87 VAL A O 1
ATOM 721 N N . GLU A 1 88 ? -8.903 -9.627 10.001 1.00 94.06 88 GLU A N 1
ATOM 722 C CA . GLU A 1 88 ? -10.352 -9.582 10.219 1.00 94.06 88 GLU A CA 1
ATOM 723 C C . GLU A 1 88 ? -10.844 -8.186 10.609 1.00 94.06 88 GLU A C 1
ATOM 725 O O . GLU A 1 88 ? -11.883 -7.761 10.102 1.00 94.06 88 GLU A O 1
ATOM 730 N N . HIS A 1 89 ? -10.079 -7.441 11.412 1.00 92.44 89 HIS A N 1
ATOM 731 C CA . HIS A 1 89 ? -10.355 -6.035 11.722 1.00 92.44 89 HIS A CA 1
ATOM 732 C C . HIS A 1 89 ? -10.424 -5.199 10.446 1.00 92.44 89 HIS A C 1
ATOM 734 O O . HIS A 1 89 ? -11.442 -4.593 10.132 1.00 92.44 89 HIS A O 1
ATOM 740 N N . ASN A 1 90 ? -9.371 -5.240 9.633 1.00 95.19 90 ASN A N 1
ATOM 741 C CA . ASN A 1 90 ? -9.303 -4.440 8.415 1.00 95.19 90 ASN A CA 1
ATOM 742 C C . ASN A 1 90 ? -10.345 -4.851 7.363 1.00 95.19 90 ASN A C 1
ATOM 744 O O . ASN A 1 90 ? -10.817 -4.010 6.597 1.00 95.19 90 ASN A O 1
ATOM 748 N N . LYS A 1 91 ? -10.756 -6.125 7.332 1.00 95.69 91 LYS A N 1
ATOM 749 C CA . LYS A 1 91 ? -11.892 -6.566 6.506 1.00 95.69 91 LYS A CA 1
ATOM 750 C C . LYS A 1 91 ? -13.202 -5.915 6.952 1.00 95.69 91 LYS A C 1
ATOM 752 O O . LYS A 1 91 ? -13.999 -5.560 6.085 1.00 95.69 91 LYS A O 1
ATOM 757 N N . LEU A 1 92 ? -13.431 -5.755 8.260 1.00 94.25 92 LEU A N 1
ATOM 758 C CA . LEU A 1 92 ? -14.592 -5.019 8.783 1.00 94.25 92 LEU A CA 1
ATOM 759 C C . LEU A 1 92 ? -14.533 -3.538 8.390 1.00 94.25 92 LEU A C 1
ATOM 761 O O . LEU A 1 92 ? -15.545 -2.988 7.968 1.00 94.25 92 LEU A O 1
ATOM 765 N N . GLU A 1 93 ? -13.340 -2.943 8.396 1.00 94.88 93 GLU A N 1
ATOM 766 C CA . GLU A 1 93 ? -13.119 -1.554 7.970 1.00 94.88 93 GLU A CA 1
ATOM 767 C C . GLU A 1 93 ? -13.231 -1.327 6.444 1.00 94.88 93 GLU A C 1
ATOM 769 O O . GLU A 1 93 ? -13.219 -0.192 5.946 1.00 94.88 93 GLU A O 1
ATOM 774 N N . GLY A 1 94 ? -13.390 -2.406 5.673 1.00 95.81 94 GLY A N 1
ATOM 775 C CA . GLY A 1 94 ? -13.632 -2.370 4.232 1.00 95.81 94 GLY A CA 1
ATOM 776 C C . GLY A 1 94 ? -12.377 -2.454 3.359 1.00 95.81 94 GLY A C 1
ATOM 777 O O . GLY A 1 94 ? -12.441 -2.079 2.179 1.00 95.81 94 GLY A O 1
ATOM 778 N N . VAL A 1 95 ? -11.259 -2.944 3.911 1.00 97.19 95 VAL A N 1
ATOM 779 C CA . VAL A 1 95 ? -10.058 -3.340 3.158 1.00 97.19 95 VAL A CA 1
ATOM 780 C C . VAL A 1 95 ? -10.349 -4.606 2.347 1.00 97.19 95 VAL A C 1
ATOM 782 O O . VAL A 1 95 ? -10.852 -5.601 2.865 1.00 97.19 95 VAL A O 1
ATOM 785 N N . GLU A 1 96 ? -10.009 -4.578 1.058 1.00 96.06 96 GLU A N 1
ATOM 786 C CA . GLU A 1 96 ? -10.332 -5.653 0.106 1.00 96.06 96 GLU A CA 1
ATOM 787 C C . GLU A 1 96 ? -9.123 -6.515 -0.276 1.00 96.06 96 GLU A C 1
ATOM 789 O O . GLU A 1 96 ? -9.285 -7.632 -0.769 1.00 96.06 96 GLU A O 1
ATOM 794 N N . TYR A 1 97 ? -7.907 -5.995 -0.095 1.00 95.50 97 TYR A N 1
ATOM 795 C CA . TYR A 1 97 ? -6.684 -6.663 -0.530 1.00 95.50 97 TYR A CA 1
ATOM 796 C C . TYR A 1 97 ? -5.520 -6.379 0.417 1.00 95.50 97 TYR A C 1
ATOM 798 O O . TYR A 1 97 ? -5.361 -5.253 0.884 1.00 95.50 97 TYR A O 1
ATOM 806 N N . PHE A 1 98 ? -4.683 -7.386 0.657 1.00 93.69 98 PHE A N 1
ATOM 807 C CA . PHE A 1 98 ? -3.596 -7.334 1.632 1.00 93.69 98 PHE A CA 1
ATOM 808 C C . PHE A 1 98 ? -2.265 -7.685 0.967 1.00 93.69 98 PHE A C 1
ATOM 810 O O . PHE A 1 98 ? -2.159 -8.691 0.263 1.00 93.69 98 PHE A O 1
ATOM 817 N N . TYR A 1 99 ? -1.246 -6.871 1.216 1.00 90.12 99 TYR A N 1
ATOM 818 C CA . TYR A 1 99 ? 0.144 -7.153 0.886 1.00 90.12 99 TYR A CA 1
ATOM 819 C C . TYR A 1 99 ? 0.880 -7.488 2.182 1.00 90.12 99 TYR A C 1
ATOM 821 O O . TYR A 1 99 ? 1.064 -6.627 3.040 1.00 90.12 99 TYR A O 1
ATOM 829 N N . LEU A 1 100 ? 1.260 -8.758 2.327 1.00 86.81 100 LEU A N 1
ATOM 830 C CA . LEU A 1 100 ? 1.964 -9.276 3.497 1.00 86.81 100 LEU A CA 1
ATOM 831 C C . LEU A 1 100 ? 3.408 -9.596 3.113 1.00 86.81 100 LEU A C 1
ATOM 833 O O . LEU A 1 100 ? 3.645 -10.409 2.217 1.00 86.81 100 LEU A O 1
ATOM 837 N N . TYR A 1 101 ? 4.362 -8.991 3.813 1.00 76.44 101 TYR A N 1
ATOM 838 C CA . TYR A 1 101 ? 5.787 -9.234 3.619 1.00 76.44 101 TYR A CA 1
ATOM 839 C C . TYR A 1 101 ? 6.320 -10.050 4.802 1.00 76.44 101 TYR A C 1
ATOM 841 O O . TYR A 1 101 ? 6.297 -9.607 5.946 1.00 76.44 101 TYR A O 1
ATOM 849 N N . VAL A 1 102 ? 6.766 -11.282 4.529 1.00 67.00 102 VAL A N 1
ATOM 850 C CA . VAL A 1 102 ? 7.196 -12.271 5.548 1.00 67.00 102 VAL A CA 1
ATOM 851 C C . VAL A 1 102 ? 8.724 -12.248 5.753 1.00 67.00 102 VAL A C 1
ATOM 853 O O . VAL A 1 102 ? 9.333 -13.216 6.192 1.00 67.00 102 VAL A O 1
ATOM 856 N N . LYS A 1 103 ? 9.381 -11.147 5.387 1.00 64.38 103 LYS A N 1
ATOM 857 C CA . LYS A 1 103 ? 10.830 -10.945 5.510 1.00 64.38 103 LYS A CA 1
ATOM 858 C C . LYS A 1 103 ? 11.094 -9.473 5.822 1.00 64.38 103 LYS A C 1
ATOM 860 O O . LYS A 1 103 ? 10.203 -8.656 5.592 1.00 64.38 103 LYS A O 1
ATOM 865 N N . ASP A 1 104 ? 12.291 -9.158 6.315 1.00 63.19 104 ASP A N 1
ATOM 866 C CA . ASP A 1 104 ? 12.764 -7.783 6.497 1.00 63.19 104 ASP A CA 1
ATOM 867 C C . ASP A 1 104 ? 12.402 -6.936 5.263 1.00 63.19 104 ASP A C 1
ATOM 869 O O . ASP A 1 104 ? 12.841 -7.255 4.154 1.00 63.19 104 ASP A O 1
ATOM 873 N N . MET A 1 105 ? 11.578 -5.894 5.440 1.00 60.53 105 MET A N 1
ATOM 874 C CA . MET A 1 105 ? 11.516 -4.822 4.448 1.00 60.53 105 MET A CA 1
ATOM 875 C C . MET A 1 105 ? 12.597 -3.827 4.814 1.00 60.53 105 MET A C 1
ATOM 877 O O . MET A 1 105 ? 12.536 -3.179 5.856 1.00 60.53 105 MET A O 1
ATOM 881 N N . ASP A 1 106 ? 13.556 -3.671 3.919 1.00 63.56 106 ASP A N 1
ATOM 882 C CA . ASP A 1 106 ? 14.274 -2.414 3.818 1.00 63.56 106 ASP A CA 1
ATOM 883 C C . ASP A 1 106 ? 13.340 -1.315 3.277 1.00 63.56 106 ASP A C 1
ATOM 885 O O . ASP A 1 106 ? 12.219 -1.575 2.820 1.00 63.56 106 ASP A O 1
ATOM 889 N N . ASP A 1 107 ? 13.813 -0.068 3.288 1.00 64.00 107 ASP A N 1
ATOM 890 C CA . ASP A 1 107 ? 13.069 1.055 2.714 1.00 64.00 107 ASP A CA 1
ATOM 891 C C . ASP A 1 107 ? 12.596 0.733 1.291 1.00 64.00 107 ASP A C 1
ATOM 893 O O . ASP A 1 107 ? 11.451 1.007 0.933 1.00 64.00 107 ASP A O 1
ATOM 897 N N . TYR A 1 108 ? 13.455 0.101 0.486 1.00 64.44 108 TYR A N 1
ATOM 898 C CA . TYR A 1 108 ? 13.141 -0.296 -0.884 1.00 64.44 108 TYR A CA 1
ATOM 899 C C . TYR A 1 108 ? 11.889 -1.177 -0.964 1.00 64.44 108 TYR A C 1
ATOM 901 O O . TYR A 1 108 ? 10.993 -0.910 -1.770 1.00 64.44 108 TYR A O 1
ATOM 909 N N . THR A 1 109 ? 11.778 -2.177 -0.096 1.00 65.75 109 THR A N 1
ATOM 910 C CA . THR A 1 109 ? 10.644 -3.100 -0.088 1.00 65.75 109 THR A CA 1
ATOM 911 C C . THR A 1 109 ? 9.356 -2.422 0.402 1.00 65.75 109 THR A C 1
ATOM 913 O O . THR A 1 109 ? 8.278 -2.717 -0.112 1.00 65.75 109 THR A O 1
ATOM 916 N N . ASN A 1 110 ? 9.441 -1.426 1.292 1.00 66.62 110 ASN A N 1
ATOM 917 C CA . ASN A 1 110 ? 8.276 -0.605 1.657 1.00 66.62 110 ASN A CA 1
ATOM 918 C C . ASN A 1 110 ? 7.725 0.155 0.429 1.00 66.62 110 ASN A C 1
ATOM 920 O O . ASN A 1 110 ? 6.525 0.159 0.132 1.00 66.62 110 ASN A O 1
ATOM 924 N N . LYS A 1 111 ? 8.629 0.712 -0.383 1.00 73.06 111 LYS A N 1
ATOM 925 C CA . LYS A 1 111 ? 8.268 1.378 -1.643 1.00 73.06 111 LYS A CA 1
ATOM 926 C C . LYS A 1 111 ? 7.712 0.403 -2.690 1.00 73.06 111 LYS A C 1
ATOM 928 O O . LYS A 1 111 ? 6.852 0.809 -3.475 1.00 73.06 111 LYS A O 1
ATOM 933 N N . ASP A 1 112 ? 8.128 -0.864 -2.691 1.00 77.88 112 ASP A N 1
ATOM 934 C CA . ASP A 1 112 ? 7.560 -1.907 -3.560 1.00 77.88 112 ASP A CA 1
ATOM 935 C C . ASP A 1 112 ? 6.052 -2.093 -3.317 1.00 77.88 112 ASP A C 1
ATOM 937 O O . ASP A 1 112 ? 5.300 -2.176 -4.291 1.00 77.88 112 ASP A O 1
ATOM 941 N N . CYS A 1 113 ? 5.571 -2.037 -2.069 1.00 81.56 113 CYS A N 1
ATOM 942 C CA . CYS A 1 113 ? 4.140 -2.190 -1.795 1.00 81.56 113 CYS A CA 1
ATOM 943 C C . CYS A 1 113 ? 3.287 -1.083 -2.430 1.00 81.56 113 CYS A C 1
ATOM 945 O O . CYS A 1 113 ? 2.282 -1.359 -3.098 1.00 81.56 113 CYS A O 1
ATOM 947 N N . LEU A 1 114 ? 3.732 0.176 -2.316 1.00 80.88 114 LEU A N 1
ATOM 948 C CA . LEU A 1 114 ? 3.090 1.310 -2.988 1.00 80.88 114 LEU A CA 1
ATOM 949 C C . LEU A 1 114 ? 3.073 1.128 -4.512 1.00 80.88 114 LEU A C 1
ATOM 951 O O . LEU A 1 114 ? 2.063 1.373 -5.172 1.00 80.88 114 LEU A O 1
ATOM 955 N N . GLN A 1 115 ? 4.188 0.681 -5.094 1.00 80.12 115 GLN A N 1
ATOM 956 C CA . GLN A 1 115 ? 4.265 0.474 -6.542 1.00 80.12 115 GLN A CA 1
ATOM 957 C C . GLN A 1 115 ? 3.401 -0.706 -7.003 1.00 80.12 115 GLN A C 1
ATOM 959 O O . GLN A 1 115 ? 2.817 -0.656 -8.087 1.00 80.12 115 GLN A O 1
ATOM 964 N N . ARG A 1 116 ? 3.261 -1.756 -6.186 1.00 81.19 116 ARG A N 1
ATOM 965 C CA . ARG A 1 116 ? 2.382 -2.893 -6.488 1.00 81.19 116 ARG A CA 1
ATOM 966 C C . ARG A 1 116 ? 0.908 -2.533 -6.384 1.00 81.19 116 ARG A C 1
ATOM 968 O O . ARG A 1 116 ? 0.125 -3.043 -7.188 1.00 81.19 116 ARG A O 1
ATOM 975 N N . SER A 1 117 ? 0.536 -1.671 -5.440 1.00 85.06 117 SER A N 1
ATOM 976 C CA . SER A 1 117 ? -0.838 -1.189 -5.299 1.00 85.06 117 SER A CA 1
ATOM 977 C C . SER A 1 117 ? -1.229 -0.218 -6.413 1.00 85.06 117 SER A C 1
ATOM 979 O O . SER A 1 117 ? -2.390 -0.206 -6.825 1.00 85.06 117 SER A O 1
ATOM 981 N N . ARG A 1 118 ? -0.271 0.519 -6.989 1.00 81.06 118 ARG A N 1
ATOM 982 C CA . ARG A 1 118 ? -0.511 1.433 -8.112 1.00 81.06 118 ARG A CA 1
ATOM 983 C C . ARG A 1 118 ? -1.205 0.736 -9.290 1.00 81.06 118 ARG A C 1
ATOM 985 O O . ARG A 1 118 ? -0.713 -0.242 -9.852 1.00 81.06 118 ARG A O 1
ATOM 992 N N . GLY A 1 119 ? -2.362 1.272 -9.685 1.00 78.25 119 GLY A N 1
ATOM 993 C CA . GLY A 1 119 ? -3.182 0.736 -10.781 1.00 78.25 119 GLY A CA 1
ATOM 994 C C . GLY A 1 119 ? -3.931 -0.561 -10.445 1.00 78.25 119 GLY A C 1
ATOM 995 O O . GLY A 1 119 ? -4.643 -1.089 -11.297 1.00 78.25 119 GLY A O 1
ATOM 996 N N . HIS A 1 120 ? -3.792 -1.066 -9.217 1.00 87.62 120 HIS A N 1
ATOM 997 C CA . HIS A 1 120 ? -4.494 -2.241 -8.706 1.00 87.62 120 HIS A CA 1
ATOM 998 C C . HIS A 1 120 ? -5.516 -1.854 -7.633 1.00 87.62 120 HIS A C 1
ATOM 1000 O O . HIS A 1 120 ? -6.680 -2.237 -7.732 1.00 87.62 120 HIS A O 1
ATOM 1006 N N . SER A 1 121 ? -5.099 -1.032 -6.673 1.00 91.00 121 SER A N 1
ATOM 1007 C CA . SER A 1 121 ? -5.943 -0.438 -5.640 1.00 91.00 121 SER A CA 1
ATOM 1008 C C . SER A 1 121 ? -6.021 1.073 -5.830 1.00 91.00 121 SER A C 1
ATOM 1010 O O . SER A 1 121 ? -5.077 1.690 -6.326 1.00 91.00 121 SER A O 1
ATOM 1012 N N . LYS A 1 122 ? -7.145 1.681 -5.450 1.00 91.00 122 LYS A N 1
ATOM 1013 C CA . LYS A 1 122 ? -7.307 3.137 -5.524 1.00 91.00 122 LYS A CA 1
ATOM 1014 C C . LYS A 1 122 ? -6.552 3.854 -4.405 1.00 91.00 122 LYS A C 1
ATOM 1016 O O . LYS A 1 122 ? -5.875 4.840 -4.676 1.00 91.00 122 LYS A O 1
ATOM 1021 N N . TYR A 1 123 ? -6.650 3.325 -3.190 1.00 92.06 123 TYR A N 1
ATOM 1022 C CA . TYR A 1 123 ? -5.952 3.799 -2.002 1.00 92.06 123 TYR A CA 1
ATOM 1023 C C . TYR A 1 123 ? -5.261 2.633 -1.297 1.00 92.06 123 TYR A C 1
ATOM 1025 O O . TYR A 1 123 ? -5.665 1.471 -1.429 1.00 92.06 123 TYR A O 1
ATOM 1033 N N . VAL A 1 124 ? -4.205 2.949 -0.555 1.00 91.69 124 VAL A N 1
ATOM 1034 C CA . VAL A 1 124 ? -3.419 1.976 0.195 1.00 91.69 124 VAL A CA 1
ATOM 1035 C C . VAL A 1 124 ? -3.141 2.500 1.598 1.00 91.69 124 VAL A C 1
ATOM 1037 O O . VAL A 1 124 ? -2.766 3.657 1.759 1.00 91.69 124 VAL A O 1
ATOM 1040 N N . ILE A 1 125 ? -3.360 1.648 2.595 1.00 91.62 125 ILE A N 1
ATOM 1041 C CA . ILE A 1 125 ? -3.030 1.896 3.997 1.00 91.62 125 ILE A CA 1
ATOM 1042 C C . ILE A 1 125 ? -1.664 1.272 4.265 1.00 91.62 125 ILE A C 1
ATOM 1044 O O . ILE A 1 125 ? -1.439 0.126 3.882 1.00 91.62 125 ILE A O 1
ATOM 1048 N N . PHE A 1 126 ? -0.781 2.011 4.925 1.00 87.69 126 PHE A N 1
ATOM 1049 C CA . PHE A 1 126 ? 0.418 1.464 5.556 1.00 87.69 126 PHE A CA 1
ATOM 1050 C C . PHE A 1 126 ? 0.113 1.324 7.040 1.00 87.69 126 PHE A C 1
ATOM 1052 O O . PHE A 1 126 ? -0.384 2.279 7.633 1.00 87.69 126 PHE A O 1
ATOM 1059 N N . GLN A 1 127 ? 0.299 0.123 7.579 1.00 86.00 127 GLN A N 1
ATOM 1060 C CA . GLN A 1 127 ? -0.097 -0.198 8.944 1.00 86.00 127 GLN A CA 1
ATOM 1061 C C . GLN A 1 127 ? 0.858 -1.228 9.543 1.00 86.00 127 GLN A C 1
ATOM 1063 O O . GLN A 1 127 ? 1.225 -2.201 8.873 1.00 86.00 127 GLN A O 1
ATOM 1068 N N . ASP A 1 128 ? 1.182 -1.053 10.817 1.00 82.25 128 ASP A N 1
ATOM 1069 C CA . ASP A 1 128 ? 1.910 -2.019 11.627 1.00 82.25 128 ASP A CA 1
ATOM 1070 C C . ASP A 1 128 ? 0.976 -3.087 12.221 1.00 82.25 128 ASP A C 1
ATOM 1072 O O . ASP A 1 128 ? -0.256 -2.978 12.247 1.00 82.25 128 ASP A O 1
ATOM 1076 N N . LEU A 1 129 ? 1.562 -4.194 12.681 1.00 82.19 129 LEU A N 1
ATOM 1077 C CA . LEU A 1 129 ? 0.791 -5.362 13.114 1.00 82.19 129 LEU A CA 1
ATOM 1078 C C . LEU A 1 129 ? -0.086 -5.092 14.352 1.00 82.19 129 LEU A C 1
ATOM 1080 O O . LEU A 1 129 ? -1.163 -5.679 14.505 1.00 82.19 129 LEU A O 1
ATOM 1084 N N . ASP A 1 130 ? 0.375 -4.219 15.233 1.00 74.81 130 ASP A N 1
ATOM 1085 C CA . ASP A 1 130 ? -0.251 -3.805 16.489 1.00 74.81 130 ASP A CA 1
ATOM 1086 C C . ASP A 1 130 ? -1.067 -2.522 16.383 1.00 74.81 130 ASP A C 1
ATOM 1088 O O . ASP A 1 130 ? -1.525 -2.001 17.399 1.00 74.81 130 ASP A O 1
ATOM 1092 N N . GLU A 1 131 ? -1.314 -2.037 15.172 1.00 81.62 131 GLU A N 1
ATOM 1093 C CA . GLU A 1 131 ? -2.135 -0.857 14.963 1.00 81.62 131 GLU A CA 1
ATOM 1094 C C . GLU A 1 131 ? -3.568 -1.249 14.591 1.00 81.62 131 GLU A C 1
ATOM 1096 O O . GLU A 1 131 ? -3.809 -2.226 13.873 1.00 81.62 131 GLU A O 1
ATOM 1101 N N . ARG A 1 132 ? -4.555 -0.498 15.084 1.00 83.38 132 ARG A N 1
ATOM 1102 C CA . ARG A 1 132 ? -5.963 -0.604 14.672 1.00 83.38 132 ARG A CA 1
ATOM 1103 C C . ARG A 1 132 ? -6.511 0.787 14.403 1.00 83.38 132 ARG A C 1
ATOM 1105 O O . ARG A 1 132 ? -6.611 1.596 15.320 1.00 83.38 132 ARG A O 1
ATOM 1112 N N . ILE A 1 133 ? -6.873 1.056 13.155 1.00 86.75 133 ILE A N 1
ATOM 1113 C CA . ILE A 1 133 ? -7.529 2.306 12.766 1.00 86.75 133 ILE A CA 1
ATOM 1114 C C . ILE A 1 133 ? -9.031 2.130 12.981 1.00 86.75 133 ILE A C 1
ATOM 1116 O O . ILE A 1 133 ? -9.607 1.150 12.504 1.00 86.75 133 ILE A O 1
ATOM 1120 N N . LEU A 1 134 ? -9.628 3.056 13.726 1.00 85.56 134 LEU A N 1
ATOM 1121 C CA . LEU A 1 134 ? -11.034 3.057 14.112 1.00 85.56 134 LEU A CA 1
ATOM 1122 C C . LEU A 1 134 ? -11.611 4.462 13.913 1.00 85.56 134 LEU A C 1
ATOM 1124 O O . LEU A 1 134 ? -11.221 5.375 14.647 1.00 85.56 134 LEU A O 1
ATOM 1128 N N . PRO A 1 135 ? -12.523 4.662 12.951 1.00 87.06 135 PRO A N 1
ATOM 1129 C CA . PRO A 1 135 ? -13.378 5.843 12.930 1.00 87.06 135 PRO A CA 1
ATOM 1130 C C . PRO A 1 135 ? -14.145 5.977 14.253 1.00 87.06 135 PRO A C 1
ATOM 1132 O O . PRO A 1 135 ? -14.442 4.982 14.919 1.00 87.06 135 PRO A O 1
ATOM 1135 N N . THR A 1 136 ? -14.411 7.209 14.680 1.00 81.75 136 THR A N 1
ATOM 1136 C CA . THR A 1 136 ? -15.119 7.478 15.947 1.00 81.75 136 THR A CA 1
ATOM 1137 C C . THR A 1 136 ? -16.634 7.383 15.815 1.00 81.75 136 THR A C 1
ATOM 1139 O O . THR A 1 136 ? -17.331 7.172 16.811 1.00 81.75 136 THR A O 1
ATOM 1142 N N . ASP A 1 137 ? -17.149 7.547 14.601 1.00 82.62 137 ASP A N 1
ATOM 1143 C CA . ASP A 1 137 ? -18.545 7.344 14.258 1.00 82.62 137 ASP A CA 1
ATOM 1144 C C . ASP A 1 137 ? -18.782 5.924 13.718 1.00 82.62 137 ASP A C 1
ATOM 1146 O O . ASP A 1 137 ? -17.903 5.066 13.723 1.00 82.62 137 ASP A O 1
ATOM 1150 N N . ASN A 1 138 ? -20.008 5.641 13.281 1.00 83.94 138 ASN A N 1
ATOM 1151 C CA . ASN A 1 138 ? -20.378 4.318 12.777 1.00 83.94 138 ASN A CA 1
ATOM 1152 C C . ASN A 1 138 ? -20.016 4.120 11.289 1.00 83.94 138 ASN A C 1
ATOM 1154 O O . ASN A 1 138 ? -20.720 3.393 10.585 1.00 83.94 138 ASN A O 1
ATOM 1158 N N . THR A 1 139 ? -18.985 4.814 10.797 1.00 91.12 139 THR A N 1
ATOM 1159 C CA . THR A 1 139 ? -18.448 4.632 9.442 1.00 91.12 139 THR A CA 1
ATOM 1160 C C . THR A 1 139 ? -17.297 3.635 9.446 1.00 91.12 139 THR A C 1
ATOM 1162 O O . THR A 1 139 ? -16.772 3.260 10.494 1.00 91.12 139 THR A O 1
ATOM 1165 N N . THR A 1 140 ? -16.893 3.184 8.261 1.00 93.44 140 THR A N 1
ATOM 1166 C CA . THR A 1 140 ? -15.673 2.382 8.113 1.00 93.44 140 THR A CA 1
ATOM 1167 C C . THR A 1 140 ? -14.510 3.216 7.578 1.00 93.44 140 THR A C 1
ATOM 1169 O O . THR A 1 140 ? -14.716 4.221 6.894 1.00 93.44 140 THR A O 1
ATOM 1172 N N . VAL A 1 141 ? -13.263 2.766 7.772 1.00 93.44 141 VAL A N 1
ATOM 1173 C CA . VAL A 1 141 ? -12.086 3.445 7.177 1.00 93.44 141 VAL A CA 1
ATOM 1174 C C . VAL A 1 141 ? -12.242 3.633 5.662 1.00 93.44 141 VAL A C 1
ATOM 1176 O O . VAL A 1 141 ? -11.889 4.677 5.113 1.00 93.44 141 VAL A O 1
ATOM 1179 N N . ARG A 1 142 ? -12.812 2.649 4.957 1.00 94.56 142 ARG A N 1
ATOM 1180 C CA . ARG A 1 142 ? -13.148 2.760 3.525 1.00 94.56 142 ARG A CA 1
ATOM 1181 C C . ARG A 1 142 ? -14.058 3.951 3.220 1.00 94.56 142 ARG A C 1
ATOM 1183 O O . ARG A 1 142 ? -13.859 4.603 2.193 1.00 94.56 142 ARG A O 1
ATOM 1190 N N . GLU A 1 143 ? -15.083 4.175 4.030 1.00 94.81 143 GLU A N 1
ATOM 1191 C CA . GLU A 1 143 ? -16.041 5.267 3.847 1.00 94.81 143 GLU A CA 1
ATOM 1192 C C . GLU A 1 143 ? -15.388 6.607 4.160 1.00 94.81 143 GLU A C 1
ATOM 1194 O O . GLU A 1 143 ? -15.417 7.487 3.302 1.00 94.81 143 GLU A O 1
ATOM 1199 N N . LEU A 1 144 ? -14.661 6.699 5.276 1.00 93.25 144 LEU A N 1
ATOM 1200 C CA . LEU A 1 144 ? -13.889 7.883 5.646 1.00 93.25 144 LEU A CA 1
ATOM 1201 C C . LEU A 1 144 ? -12.914 8.296 4.528 1.00 93.25 144 LEU A C 1
ATOM 1203 O O . LEU A 1 144 ? -12.956 9.418 4.024 1.00 93.25 144 LEU A O 1
ATOM 1207 N N . VAL A 1 145 ? -12.088 7.361 4.041 1.00 93.12 145 VAL A N 1
ATOM 1208 C CA . VAL A 1 145 ? -11.142 7.609 2.937 1.00 93.12 145 VAL A CA 1
ATOM 1209 C C . VAL A 1 145 ? -11.867 8.050 1.664 1.00 93.12 145 VAL A C 1
ATOM 1211 O O . VAL A 1 145 ? -11.374 8.918 0.938 1.00 93.12 145 VAL A O 1
ATOM 1214 N N . ARG A 1 146 ? -13.043 7.483 1.371 1.00 93.94 146 ARG A N 1
ATOM 1215 C CA . ARG A 1 146 ? -13.857 7.900 0.224 1.00 93.94 146 ARG A CA 1
ATOM 1216 C C . ARG A 1 146 ? -14.326 9.340 0.401 1.00 93.94 146 ARG A C 1
ATOM 1218 O O . ARG A 1 146 ? -14.083 10.172 -0.465 1.00 93.94 146 ARG A O 1
ATOM 1225 N N . GLU A 1 147 ? -14.967 9.656 1.508 1.00 93.56 147 GLU A N 1
ATOM 1226 C CA . GLU A 1 147 ? -15.541 10.981 1.732 1.00 93.56 147 GLU A CA 1
ATOM 1227 C C . GLU A 1 147 ? -14.471 12.074 1.752 1.00 93.56 147 GLU A C 1
ATOM 1229 O O . GLU A 1 147 ? -14.680 13.150 1.188 1.00 93.56 147 GLU A O 1
ATOM 1234 N N . THR A 1 148 ? -13.284 11.774 2.276 1.00 91.38 148 THR A N 1
ATOM 1235 C CA . THR A 1 148 ? -12.153 12.701 2.300 1.00 91.38 148 THR A CA 1
ATOM 1236 C C . THR A 1 148 ? -11.444 12.807 0.946 1.00 91.38 148 THR A C 1
ATOM 1238 O O . THR A 1 148 ? -11.356 13.888 0.354 1.00 91.38 148 THR A O 1
ATOM 1241 N N . MET A 1 149 ? -10.915 11.693 0.432 1.00 91.56 149 MET A N 1
ATOM 1242 C CA . MET A 1 149 ? -9.973 11.701 -0.694 1.00 91.56 149 MET A CA 1
ATOM 1243 C C . MET A 1 149 ? -10.664 11.596 -2.057 1.00 91.56 149 MET A C 1
ATOM 1245 O O . MET A 1 149 ? -10.089 12.016 -3.067 1.00 91.56 149 MET A O 1
ATOM 1249 N N . ASP A 1 150 ? -11.893 11.062 -2.137 1.00 88.56 150 ASP A N 1
ATOM 1250 C CA . ASP A 1 150 ? -12.648 11.100 -3.391 1.00 88.56 150 ASP A CA 1
ATOM 1251 C C . ASP A 1 150 ? -13.292 12.460 -3.650 1.00 88.56 150 ASP A C 1
ATOM 1253 O O . ASP A 1 150 ? -13.345 12.875 -4.812 1.00 88.56 150 ASP A O 1
ATOM 1257 N N . THR A 1 151 ? -13.707 13.162 -2.597 1.00 89.75 151 THR A N 1
ATOM 1258 C CA . THR A 1 151 ? -14.284 14.508 -2.697 1.00 89.75 151 THR A CA 1
ATOM 1259 C C . THR A 1 151 ? -13.212 15.557 -2.981 1.00 89.75 151 THR A C 1
ATOM 1261 O O . THR A 1 151 ? -13.439 16.474 -3.770 1.00 89.75 151 THR A O 1
ATOM 1264 N N . ASN A 1 152 ? -12.013 15.406 -2.406 1.00 88.62 152 ASN A N 1
ATOM 1265 C CA . ASN A 1 152 ? -10.899 16.318 -2.634 1.00 88.62 152 ASN A CA 1
ATOM 1266 C C . ASN A 1 152 ? -9.681 15.611 -3.243 1.00 88.62 152 ASN A C 1
ATOM 1268 O O . ASN A 1 152 ? -8.802 15.112 -2.545 1.00 88.62 152 ASN A O 1
ATOM 1272 N N . LYS A 1 153 ? -9.579 15.676 -4.575 1.00 86.06 153 LYS A N 1
ATOM 1273 C CA . LYS A 1 153 ? -8.502 15.043 -5.357 1.00 86.06 153 LYS A CA 1
ATOM 1274 C C . LYS A 1 153 ? -7.103 15.614 -5.112 1.00 86.06 153 LYS A C 1
ATOM 1276 O O . LYS A 1 153 ? -6.142 15.049 -5.617 1.00 86.06 153 LYS A O 1
ATOM 1281 N N . THR A 1 154 ? -6.981 16.720 -4.376 1.00 86.75 154 THR A N 1
ATOM 1282 C CA . THR A 1 154 ? -5.671 17.281 -3.999 1.00 86.75 154 THR A CA 1
ATOM 1283 C C . THR A 1 154 ? -5.068 16.586 -2.778 1.00 86.75 154 THR A C 1
ATOM 1285 O O . THR A 1 154 ? -3.883 16.751 -2.505 1.00 86.75 154 THR A O 1
ATOM 1288 N N . ILE A 1 155 ? -5.847 15.793 -2.039 1.00 86.31 155 ILE A N 1
ATOM 1289 C CA . ILE A 1 155 ? -5.348 15.041 -0.886 1.00 86.31 155 ILE A CA 1
ATOM 1290 C C . ILE A 1 155 ? -4.722 13.742 -1.398 1.00 86.31 155 ILE A C 1
ATOM 1292 O O . ILE A 1 155 ? -5.418 12.879 -1.932 1.00 86.31 155 ILE A O 1
ATOM 1296 N N . ALA A 1 156 ? -3.403 13.615 -1.258 1.00 82.94 156 ALA A N 1
ATOM 1297 C CA . ALA A 1 156 ? -2.659 12.408 -1.634 1.00 82.94 156 ALA A CA 1
ATOM 1298 C C . ALA A 1 156 ? -2.370 11.494 -0.443 1.00 82.94 156 ALA A C 1
ATOM 1300 O O . ALA A 1 156 ? -2.099 10.312 -0.642 1.00 82.94 156 ALA A O 1
ATOM 1301 N N . MET A 1 157 ? -2.426 12.034 0.773 1.00 85.81 157 MET A N 1
ATOM 1302 C CA . MET A 1 157 ? -2.220 11.287 2.004 1.00 85.81 157 MET A CA 1
ATOM 1303 C C . MET A 1 157 ? -3.155 11.802 3.088 1.00 85.81 157 MET A C 1
ATOM 1305 O O . MET A 1 157 ? -3.379 13.009 3.197 1.00 85.81 157 MET A O 1
ATOM 1309 N N . VAL A 1 158 ? -3.656 10.871 3.888 1.00 85.69 158 VAL A N 1
ATOM 1310 C CA . VAL A 1 158 ? -4.262 11.159 5.181 1.00 85.69 158 VAL A CA 1
ATOM 1311 C C . VAL A 1 158 ? -3.404 10.515 6.259 1.00 85.69 158 VAL A C 1
ATOM 1313 O O . VAL A 1 158 ? -2.923 9.399 6.062 1.00 85.69 158 VAL A O 1
ATOM 1316 N N . SER A 1 159 ? -3.197 11.209 7.368 1.00 82.94 159 SER A N 1
ATOM 1317 C CA . SER A 1 159 ? -2.551 10.643 8.548 1.00 82.94 159 SER A CA 1
ATOM 1318 C C . SER A 1 159 ? -3.519 10.633 9.720 1.00 82.94 159 SER A C 1
ATOM 1320 O O . SER A 1 159 ? -4.349 11.532 9.891 1.00 82.94 159 SER A O 1
ATOM 1322 N N . PHE A 1 160 ? -3.429 9.562 10.500 1.00 80.38 160 PHE A N 1
ATOM 1323 C CA . PHE A 1 160 ? -4.282 9.317 11.649 1.00 80.38 160 PHE A CA 1
ATOM 1324 C C . PHE A 1 160 ? -3.517 9.675 12.925 1.00 80.38 160 PHE A C 1
ATOM 1326 O O . PHE A 1 160 ? -2.332 9.343 13.029 1.00 80.38 160 PHE A O 1
ATOM 1333 N N . PRO A 1 161 ? -4.151 10.341 13.901 1.00 71.00 161 PRO A N 1
ATOM 1334 C CA . PRO A 1 161 ? -3.517 10.574 15.185 1.00 71.00 161 PRO A CA 1
ATOM 1335 C C . PRO A 1 161 ? -3.333 9.232 15.898 1.00 71.00 161 PRO A C 1
ATOM 1337 O O . PRO A 1 161 ? -4.291 8.473 16.089 1.00 71.00 161 PRO A O 1
ATOM 1340 N N . SER A 1 162 ? -2.094 8.940 16.290 1.00 65.00 162 SER A N 1
ATOM 1341 C CA . SER A 1 162 ? -1.783 7.775 17.105 1.00 65.00 162 SER A CA 1
ATOM 1342 C C . SER A 1 162 ? -2.179 8.043 18.553 1.00 65.00 162 SER A C 1
ATOM 1344 O O . SER A 1 162 ? -1.733 9.002 19.183 1.00 65.00 162 SER A O 1
ATOM 1346 N N . LEU A 1 163 ? -3.030 7.177 19.091 1.00 62.59 163 LEU A N 1
ATOM 1347 C CA . LEU A 1 163 ? -3.297 7.092 20.517 1.00 62.59 163 LEU A CA 1
ATOM 1348 C C . LEU A 1 163 ? -2.731 5.757 21.009 1.00 62.59 163 LEU A C 1
ATOM 1350 O O . LEU A 1 163 ? -3.072 4.685 20.502 1.00 62.59 163 LEU A O 1
ATOM 1354 N N . GLU A 1 164 ? -1.829 5.820 21.985 1.00 57.47 164 GLU A N 1
ATOM 1355 C CA . GLU A 1 164 ? -1.268 4.622 22.607 1.00 57.47 164 GLU A CA 1
ATOM 1356 C C . GLU A 1 164 ? -2.281 4.050 23.601 1.00 57.47 164 GLU A C 1
ATOM 1358 O O . GLU A 1 164 ? -2.658 4.709 24.572 1.00 57.47 164 GLU A O 1
ATOM 1363 N N . PHE A 1 165 ? -2.725 2.814 23.365 1.00 52.47 165 PHE A N 1
ATOM 1364 C CA . PHE A 1 165 ? -3.639 2.125 24.269 1.00 52.47 165 PHE A CA 1
ATOM 1365 C C . PHE A 1 165 ? -2.893 1.044 25.038 1.00 52.47 165 PHE A C 1
ATOM 1367 O O . PHE A 1 165 ? -2.233 0.169 24.476 1.00 52.47 165 PHE A O 1
ATOM 1374 N N . MET A 1 166 ? -3.019 1.110 26.359 1.00 49.94 166 MET A N 1
ATOM 1375 C CA . MET A 1 166 ? -2.380 0.178 27.275 1.00 49.94 166 MET A CA 1
ATOM 1376 C C . MET A 1 166 ? -3.218 -1.092 27.420 1.00 49.94 166 MET A C 1
ATOM 1378 O O . MET A 1 166 ? -4.409 -1.036 27.732 1.00 49.94 166 MET A O 1
ATOM 1382 N N . MET A 1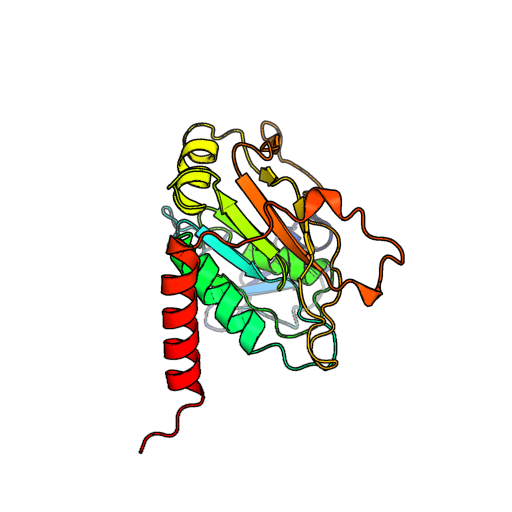 167 ? -2.585 -2.253 27.259 1.00 46.38 167 MET A N 1
ATOM 1383 C CA . MET A 1 167 ? -3.204 -3.523 27.635 1.00 46.38 167 MET A CA 1
ATOM 1384 C C . MET A 1 167 ? -3.356 -3.602 29.162 1.00 46.38 167 MET A C 1
ATOM 1386 O O . MET A 1 167 ? -2.412 -3.341 29.906 1.00 46.38 167 MET A O 1
ATOM 1390 N N . THR A 1 168 ? -4.540 -3.994 29.641 1.00 42.72 168 THR A N 1
ATOM 1391 C CA . THR A 1 168 ? -4.858 -4.111 31.079 1.00 42.72 168 THR A CA 1
ATOM 1392 C C . THR A 1 168 ? -4.198 -5.316 31.759 1.00 42.72 168 THR A C 1
ATOM 1394 O O . THR A 1 168 ? -4.140 -5.382 32.986 1.00 42.72 168 THR A O 1
ATOM 1397 N N . LEU A 1 169 ? -3.679 -6.264 30.974 1.00 44.03 169 LEU A N 1
ATOM 1398 C CA . LEU A 1 169 ? -2.944 -7.442 31.427 1.00 44.03 169 LEU A CA 1
ATOM 1399 C C . LEU A 1 169 ? -1.655 -7.576 30.616 1.00 44.03 169 LEU A C 1
ATOM 1401 O O . LEU A 1 169 ? -1.648 -7.320 29.412 1.00 44.03 169 LEU A O 1
ATOM 1405 N N . SER A 1 170 ? -0.571 -8.005 31.267 1.00 44.03 170 SER A N 1
ATOM 1406 C CA . SER A 1 170 ? 0.688 -8.306 30.587 1.00 44.03 170 SER A CA 1
ATOM 1407 C C . SER A 1 170 ? 0.440 -9.350 29.494 1.00 44.03 170 SER A C 1
ATOM 1409 O O . SER A 1 170 ? -0.019 -10.451 29.825 1.00 44.03 170 SER A O 1
ATOM 1411 N N . PRO A 1 171 ? 0.744 -9.062 28.215 1.00 43.81 171 PRO A N 1
ATOM 1412 C CA . PRO A 1 171 ? 0.683 -10.091 27.192 1.00 43.81 171 PRO A CA 1
ATOM 1413 C C . PRO A 1 171 ? 1.663 -11.219 27.566 1.00 43.81 171 PRO A C 1
ATOM 1415 O O . PRO A 1 171 ? 2.708 -10.942 28.172 1.00 43.81 171 PRO A O 1
ATOM 1418 N N . PRO A 1 172 ? 1.358 -12.495 27.258 1.00 45.06 172 PRO A N 1
ATOM 1419 C CA . PRO A 1 172 ? 2.283 -13.595 27.518 1.00 45.06 172 PRO A CA 1
ATOM 1420 C C . PRO A 1 172 ? 3.671 -13.273 26.943 1.00 45.06 172 PRO A C 1
ATOM 1422 O O . PRO A 1 172 ? 3.772 -12.628 25.902 1.00 45.06 172 PRO A O 1
ATOM 1425 N N . LEU A 1 173 ? 4.745 -13.714 27.609 1.00 41.12 173 LEU A N 1
ATOM 1426 C CA . LEU A 1 173 ? 6.145 -13.376 27.275 1.00 41.12 173 LEU A CA 1
ATOM 1427 C C . LEU A 1 173 ? 6.540 -13.624 25.803 1.00 41.12 173 LEU A C 1
ATOM 1429 O O . LEU A 1 173 ? 7.549 -13.081 25.351 1.00 41.12 173 LEU A O 1
ATOM 1433 N N . GLU A 1 174 ? 5.751 -14.423 25.085 1.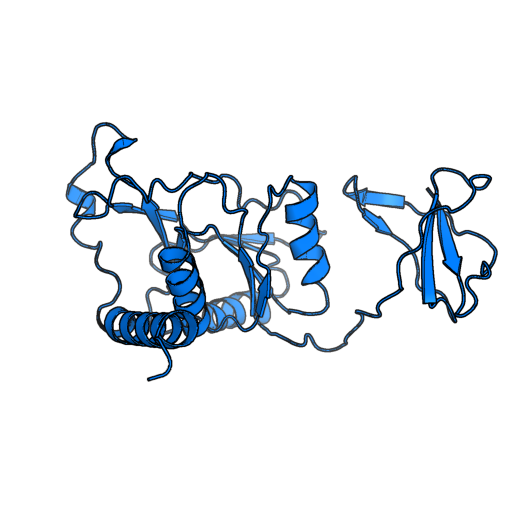00 44.44 174 GLU A N 1
ATOM 1434 C CA . GLU A 1 174 ? 5.874 -14.733 23.661 1.00 44.44 174 GLU A CA 1
ATOM 1435 C C . GLU A 1 174 ? 5.338 -13.644 22.712 1.00 44.44 174 GLU A C 1
ATOM 1437 O O . GLU A 1 174 ? 5.594 -13.752 21.527 1.00 44.44 174 GLU A O 1
ATOM 1442 N N . TYR A 1 175 ? 4.648 -12.591 23.166 1.00 41.09 175 TYR A N 1
ATOM 1443 C CA . TYR A 1 175 ? 4.033 -11.570 22.290 1.00 41.09 175 TYR A CA 1
ATOM 1444 C C . TYR A 1 175 ? 4.719 -10.200 22.381 1.00 41.09 175 TYR A C 1
ATOM 1446 O O . TYR A 1 175 ? 4.054 -9.164 22.408 1.00 41.09 175 TYR A O 1
ATOM 1454 N N . ARG A 1 176 ? 6.052 -10.156 22.487 1.00 38.41 176 ARG A N 1
ATOM 1455 C CA . ARG A 1 176 ? 6.770 -8.871 22.463 1.00 38.41 176 ARG A CA 1
ATOM 1456 C C . ARG A 1 176 ? 6.640 -8.270 21.065 1.00 38.41 176 ARG A C 1
ATOM 1458 O O . ARG A 1 176 ? 7.333 -8.705 20.156 1.00 38.41 176 ARG A O 1
ATOM 1465 N N . VAL A 1 177 ? 5.736 -7.313 20.887 1.00 39.88 177 VAL A N 1
ATOM 1466 C CA . VAL A 1 177 ? 5.609 -6.592 19.620 1.00 39.88 177 VAL A CA 1
ATOM 1467 C C . VAL A 1 177 ? 6.731 -5.561 19.515 1.00 39.88 177 VAL A C 1
ATOM 1469 O O . VAL A 1 177 ? 7.125 -4.940 20.504 1.00 39.88 177 VAL A O 1
ATOM 1472 N N . LEU A 1 178 ? 7.305 -5.464 18.319 1.00 37.50 178 LEU A N 1
ATOM 1473 C CA . LEU A 1 178 ? 8.379 -4.546 17.977 1.00 37.50 178 LEU A CA 1
ATOM 1474 C C . LEU A 1 178 ? 7.757 -3.262 17.439 1.00 37.50 178 LEU A C 1
ATOM 1476 O O . LEU A 1 178 ? 6.975 -3.321 16.498 1.00 37.50 178 LEU A O 1
ATOM 1480 N N . VAL A 1 179 ? 8.141 -2.136 18.038 1.00 34.09 179 VAL A N 1
ATOM 1481 C CA . VAL A 1 179 ? 7.766 -0.794 17.588 1.00 34.09 179 VAL A CA 1
ATOM 1482 C C . VAL A 1 179 ? 8.383 -0.559 16.217 1.00 34.09 179 VAL A C 1
ATOM 1484 O O . VAL A 1 179 ? 9.606 -0.633 16.061 1.00 34.09 179 VAL A O 1
ATOM 1487 N N . MET A 1 180 ? 7.541 -0.262 15.239 1.00 34.41 180 MET A N 1
ATOM 1488 C CA . MET A 1 180 ? 7.965 0.199 13.932 1.00 34.41 180 MET A CA 1
ATOM 1489 C C . MET A 1 180 ? 7.777 1.711 13.837 1.00 34.41 180 MET A C 1
ATOM 1491 O O . MET A 1 180 ? 6.904 2.299 14.464 1.00 34.41 180 MET A O 1
ATOM 1495 N N . TRP A 1 181 ? 8.699 2.363 13.134 1.00 38.25 181 TRP A N 1
ATOM 1496 C CA . TRP A 1 181 ? 8.699 3.808 12.957 1.00 38.25 181 TRP A CA 1
ATOM 1497 C C . TRP A 1 181 ? 8.637 4.141 11.471 1.00 38.25 181 TRP A C 1
ATOM 1499 O O . TRP A 1 181 ? 9.363 3.560 10.665 1.00 38.25 181 TRP A O 1
ATOM 1509 N N . VAL A 1 182 ? 7.859 5.192 11.198 1.00 49.03 182 VAL A N 1
ATOM 1510 C CA . VAL A 1 182 ? 7.714 5.977 9.961 1.00 49.03 182 VAL A CA 1
ATOM 1511 C C . VAL A 1 182 ? 6.539 5.576 9.053 1.00 49.03 182 VAL A C 1
ATOM 1513 O O . VAL A 1 182 ? 6.672 4.791 8.122 1.00 49.03 182 VAL A O 1
ATOM 1516 N N . HIS A 1 183 ? 5.424 6.293 9.235 1.00 59.09 183 HIS A N 1
ATOM 1517 C CA . HIS A 1 183 ? 4.295 6.410 8.298 1.00 59.09 183 HIS A CA 1
ATOM 1518 C C . HIS A 1 183 ? 4.319 7.739 7.505 1.00 59.09 183 HIS A C 1
ATOM 1520 O O . HIS A 1 183 ? 3.278 8.252 7.103 1.00 59.09 183 HIS A O 1
ATOM 1526 N N . ALA A 1 184 ? 5.492 8.357 7.313 1.00 58.69 184 ALA A N 1
ATOM 1527 C CA . ALA A 1 184 ? 5.595 9.683 6.695 1.00 58.69 184 ALA A CA 1
ATOM 1528 C C . ALA A 1 184 ? 5.890 9.609 5.188 1.00 58.69 184 ALA A C 1
ATOM 1530 O O . ALA A 1 184 ? 6.871 8.996 4.758 1.00 58.69 184 ALA A O 1
ATOM 1531 N N . VAL A 1 185 ? 5.091 10.306 4.374 1.00 61.66 185 VAL A N 1
ATOM 1532 C CA . VAL A 1 185 ? 5.414 10.529 2.958 1.00 61.66 185 VAL A CA 1
ATOM 1533 C C . VAL A 1 185 ? 6.582 11.504 2.837 1.00 61.66 185 VAL A C 1
ATOM 1535 O O . VAL A 1 185 ? 6.546 12.616 3.353 1.00 61.66 185 VAL A O 1
ATOM 1538 N N . SER A 1 186 ? 7.620 11.097 2.105 1.00 62.47 186 SER A N 1
ATOM 1539 C CA . SER A 1 186 ? 8.828 11.911 1.930 1.00 62.47 186 SER A CA 1
ATOM 1540 C C . SER A 1 186 ? 8.673 13.023 0.884 1.00 62.47 186 SER A C 1
ATOM 1542 O O . SER A 1 186 ? 9.340 14.047 0.989 1.00 62.47 186 SER A O 1
ATOM 1544 N N . ILE A 1 187 ? 7.829 12.827 -0.140 1.00 63.81 187 ILE A N 1
ATOM 1545 C CA . ILE A 1 187 ? 7.634 13.752 -1.271 1.00 63.81 187 ILE A CA 1
ATOM 1546 C C . ILE A 1 187 ? 6.187 13.686 -1.776 1.00 63.81 187 ILE A C 1
ATOM 1548 O O . ILE A 1 187 ? 5.637 12.601 -1.964 1.00 63.81 187 ILE A O 1
ATOM 1552 N N . PHE A 1 188 ? 5.624 14.848 -2.118 1.00 67.12 188 PHE A N 1
ATOM 1553 C CA . PHE A 1 188 ? 4.381 14.977 -2.881 1.00 67.12 188 PHE A CA 1
ATOM 1554 C C . PHE A 1 188 ? 4.648 15.503 -4.293 1.00 67.12 188 PHE A C 1
ATOM 1556 O O . PHE A 1 188 ? 5.533 16.333 -4.508 1.00 67.12 188 PHE A O 1
ATOM 1563 N N . PHE A 1 189 ? 3.841 15.065 -5.263 1.00 67.56 189 PHE A N 1
ATOM 1564 C CA . PHE A 1 189 ? 3.789 15.734 -6.563 1.00 67.56 189 PHE A CA 1
ATOM 1565 C C . PHE A 1 189 ? 3.165 17.136 -6.422 1.00 67.56 189 PHE A C 1
ATOM 1567 O O . PHE A 1 189 ? 2.319 17.340 -5.545 1.00 67.56 189 PHE A O 1
ATOM 1574 N N . PRO A 1 190 ? 3.521 18.104 -7.291 1.00 66.19 190 PRO A N 1
ATOM 1575 C CA . PRO A 1 190 ? 2.938 19.442 -7.252 1.00 66.19 190 PRO A CA 1
ATOM 1576 C C . PRO A 1 190 ? 1.404 19.420 -7.258 1.00 66.19 190 PRO A C 1
ATOM 1578 O O . PRO A 1 190 ? 0.789 18.727 -8.068 1.00 66.19 190 PRO A O 1
ATOM 1581 N N . GLY A 1 191 ? 0.794 20.196 -6.361 1.00 69.06 191 GLY A N 1
ATOM 1582 C CA . GLY A 1 191 ? -0.663 20.290 -6.214 1.00 69.06 191 GLY A CA 1
ATOM 1583 C C . GLY A 1 191 ? -1.290 19.254 -5.276 1.00 69.06 191 GLY A C 1
ATOM 1584 O O . GLY A 1 191 ? -2.482 19.364 -4.992 1.00 69.06 191 GLY A O 1
ATOM 1585 N N . TYR A 1 192 ? -0.507 18.301 -4.763 1.00 78.50 192 TYR A N 1
ATOM 1586 C CA . TYR A 1 192 ? -0.957 17.358 -3.744 1.00 78.50 192 TYR A CA 1
ATOM 1587 C C . TYR A 1 192 ? -0.516 17.763 -2.339 1.00 78.50 192 TYR A C 1
ATOM 1589 O O . TYR A 1 192 ? 0.517 18.408 -2.160 1.00 78.50 192 TYR A O 1
ATOM 1597 N N . LYS A 1 193 ? -1.310 17.372 -1.341 1.00 83.31 193 LYS A N 1
ATOM 1598 C CA . LYS A 1 193 ? -1.063 17.658 0.074 1.00 83.31 193 LYS A CA 1
ATOM 1599 C C . LYS A 1 193 ? -1.484 16.510 0.987 1.00 83.31 193 LYS A C 1
ATOM 1601 O O . LYS A 1 193 ? -2.237 15.619 0.583 1.00 83.31 193 LYS A O 1
ATOM 1606 N N . GLU A 1 194 ? -1.013 16.593 2.222 1.00 83.38 194 GLU A N 1
ATOM 1607 C CA . GLU A 1 194 ? -1.454 15.783 3.352 1.00 83.38 194 GLU A CA 1
ATOM 1608 C C . GLU A 1 194 ? -2.659 16.425 4.056 1.00 83.38 194 GLU A C 1
ATOM 1610 O O . GLU A 1 194 ? -2.791 17.654 4.096 1.00 83.38 194 GLU A O 1
ATOM 1615 N N . LEU A 1 195 ? -3.533 15.586 4.611 1.00 84.69 195 LEU A N 1
ATOM 1616 C CA . LEU A 1 195 ? -4.520 15.961 5.618 1.00 84.69 195 LEU A CA 1
ATOM 1617 C C . LEU A 1 195 ? -4.245 15.175 6.905 1.00 84.69 195 LEU A C 1
ATOM 1619 O O . LEU A 1 195 ? -4.123 13.954 6.863 1.00 84.69 195 LEU A O 1
ATOM 1623 N N . HIS A 1 196 ? -4.207 15.870 8.036 1.00 84.75 196 HIS A N 1
ATOM 1624 C CA . HIS A 1 196 ? -4.156 15.248 9.356 1.00 84.75 196 HIS A CA 1
ATOM 1625 C C . HIS A 1 196 ? -5.570 15.201 9.932 1.00 84.75 196 HIS A C 1
ATOM 1627 O O . HIS A 1 196 ? -6.212 16.250 10.017 1.00 84.75 196 HIS A O 1
ATOM 1633 N N . PHE A 1 197 ? -6.041 14.017 10.314 1.00 84.44 197 PHE A N 1
ATOM 1634 C CA . PHE A 1 197 ? -7.291 13.885 11.061 1.00 84.44 197 PHE A CA 1
ATOM 1635 C C . PHE A 1 197 ? -7.102 14.224 12.544 1.00 84.44 197 PHE A C 1
ATOM 1637 O O . PHE A 1 197 ? -5.985 14.165 13.069 1.00 84.44 197 PHE A O 1
ATOM 1644 N N . THR A 1 198 ? -8.197 14.543 13.234 1.00 81.75 198 THR A N 1
ATOM 1645 C CA . THR A 1 198 ? -8.213 14.730 14.688 1.00 81.75 198 THR A CA 1
ATOM 1646 C C . THR A 1 198 ? -8.702 13.471 15.423 1.00 81.75 198 THR A C 1
ATOM 1648 O O . THR A 1 198 ? -9.381 12.630 14.827 1.00 81.75 198 THR A O 1
ATOM 1651 N N . PRO A 1 199 ? -8.369 13.301 16.722 1.00 74.06 199 PRO A N 1
ATOM 1652 C CA . PRO A 1 199 ? -8.813 12.144 17.507 1.00 74.06 199 PRO A CA 1
ATOM 1653 C C . PRO A 1 199 ? -10.336 12.010 17.623 1.00 74.06 199 PRO A C 1
ATOM 1655 O O . PRO A 1 199 ? -10.831 10.927 17.914 1.00 74.06 199 PRO A O 1
ATOM 1658 N N . GLU A 1 200 ? -11.080 13.099 17.414 1.00 78.00 200 GLU A N 1
ATOM 1659 C CA . GLU A 1 200 ? -12.542 13.100 17.373 1.00 78.00 200 GLU A CA 1
ATOM 1660 C C . GLU A 1 200 ? -13.109 12.509 16.080 1.00 78.00 200 GLU A C 1
ATOM 1662 O O . GLU A 1 200 ? -14.284 12.156 16.066 1.00 78.00 200 GLU A O 1
ATOM 1667 N N . GLU A 1 201 ? -12.316 12.402 15.012 1.00 82.31 201 GLU A N 1
ATOM 1668 C CA . GLU A 1 201 ? -12.729 11.861 13.707 1.00 82.31 201 GLU A CA 1
ATOM 1669 C C . GLU A 1 201 ? -12.321 10.390 13.558 1.00 82.31 201 GLU A C 1
ATOM 1671 O O . GLU A 1 201 ? -13.066 9.556 13.045 1.00 82.31 201 GLU A O 1
ATOM 1676 N N . VAL A 1 202 ? -11.110 10.060 13.999 1.00 81.38 202 VAL A N 1
ATOM 1677 C CA . VAL A 1 202 ? -10.529 8.729 13.837 1.00 81.38 202 VAL A CA 1
ATOM 1678 C C . VAL A 1 202 ? -9.393 8.545 14.821 1.00 81.38 202 VAL A C 1
ATOM 1680 O O . VAL A 1 202 ? -8.594 9.445 15.078 1.00 81.38 202 VAL A O 1
ATOM 1683 N N . VAL A 1 203 ? -9.301 7.335 15.349 1.00 76.31 203 VAL A N 1
ATOM 1684 C CA . VAL A 1 203 ? -8.271 6.952 16.295 1.00 76.31 203 VAL A CA 1
ATOM 1685 C C . VAL A 1 203 ? -7.480 5.791 15.729 1.00 76.31 203 VAL A C 1
ATOM 1687 O O . VAL A 1 203 ? -8.023 4.733 15.413 1.00 76.31 203 VAL A O 1
ATOM 1690 N N . MET A 1 204 ? -6.167 5.969 15.665 1.00 75.12 204 MET A N 1
ATOM 1691 C CA . MET A 1 204 ? -5.242 4.883 15.403 1.00 75.12 204 MET A CA 1
ATOM 1692 C C . MET A 1 204 ? -4.718 4.355 16.733 1.00 75.12 204 MET A C 1
ATOM 1694 O O . MET A 1 204 ? -3.945 5.017 17.422 1.00 75.12 204 MET A O 1
ATOM 1698 N N . ARG A 1 205 ? -5.192 3.173 17.124 1.00 71.31 205 ARG A N 1
ATOM 1699 C CA . ARG A 1 205 ? -4.809 2.525 18.376 1.00 71.31 205 ARG A CA 1
ATOM 1700 C C . ARG A 1 205 ? -3.518 1.751 18.189 1.00 71.31 205 ARG A C 1
ATOM 1702 O O . ARG A 1 205 ? -3.506 0.833 17.377 1.00 71.31 205 ARG A O 1
ATOM 1709 N N . HIS A 1 206 ? -2.492 2.063 18.972 1.00 68.25 206 HIS A N 1
ATOM 1710 C CA . HIS A 1 206 ? -1.268 1.263 19.040 1.00 68.25 206 HIS A CA 1
ATOM 1711 C C . HIS A 1 206 ? -1.304 0.381 20.294 1.00 68.25 206 HIS A C 1
ATOM 1713 O O . HIS A 1 206 ? -1.409 0.895 21.411 1.00 68.25 206 HIS A O 1
ATOM 1719 N N . TYR A 1 207 ? -1.241 -0.941 20.134 1.00 61.62 207 TYR A N 1
ATOM 1720 C CA . TYR A 1 207 ? -1.303 -1.889 21.251 1.00 61.62 207 TYR A CA 1
ATOM 1721 C C . TYR A 1 207 ? 0.101 -2.158 21.825 1.00 61.62 207 TYR A C 1
ATOM 1723 O O . TYR A 1 207 ? 0.730 -3.168 21.520 1.00 61.62 207 TYR A O 1
ATOM 1731 N N . ASN A 1 208 ? 0.592 -1.263 22.694 1.00 50.44 208 ASN A N 1
ATOM 1732 C CA . ASN A 1 208 ? 1.908 -1.376 23.347 1.00 50.44 208 ASN A CA 1
ATOM 1733 C C . ASN A 1 208 ? 1.866 -2.113 24.706 1.00 50.44 208 ASN A C 1
ATOM 1735 O O . ASN A 1 208 ? 0.893 -2.049 25.460 1.00 50.44 208 ASN A O 1
ATOM 1739 N N . SER A 1 209 ? 2.966 -2.798 25.055 1.00 41.66 209 SER A N 1
ATOM 1740 C CA . SER A 1 209 ? 3.165 -3.459 26.359 1.00 41.66 209 SER A CA 1
ATOM 1741 C C . SER A 1 209 ? 3.822 -2.526 27.390 1.00 41.66 209 SER A C 1
ATOM 1743 O O . SER A 1 209 ? 4.852 -1.909 27.117 1.00 41.66 209 SER A O 1
ATOM 1745 N N . VAL A 1 210 ? 3.278 -2.500 28.616 1.00 39.50 210 VAL A N 1
ATOM 1746 C CA . VAL A 1 210 ? 3.705 -1.680 29.779 1.00 39.50 210 VAL A CA 1
ATOM 1747 C C . VAL A 1 210 ? 5.184 -1.869 30.171 1.00 39.50 210 VAL A C 1
ATOM 1749 O O . VAL A 1 210 ? 5.767 -1.025 30.848 1.00 39.50 210 VAL A O 1
ATOM 1752 N N . ALA A 1 211 ? 5.842 -2.943 29.730 1.00 38.16 211 ALA A N 1
ATOM 1753 C CA . ALA A 1 211 ? 7.217 -3.248 30.128 1.00 38.16 211 ALA A CA 1
ATOM 1754 C C . ALA A 1 211 ? 8.283 -2.260 29.602 1.00 38.16 211 ALA A C 1
ATOM 1756 O O . ALA A 1 211 ? 9.413 -2.300 30.086 1.00 38.16 211 ALA A O 1
ATOM 1757 N N . LEU A 1 212 ? 7.961 -1.397 28.629 1.00 40.47 212 LEU A N 1
ATOM 1758 C CA . LEU A 1 212 ? 8.955 -0.551 27.952 1.00 40.47 212 LEU A CA 1
ATOM 1759 C C . LEU A 1 212 ? 9.006 0.914 28.413 1.00 40.47 212 LEU A C 1
ATOM 1761 O O . LEU A 1 212 ? 10.024 1.557 28.174 1.00 40.47 212 LEU A O 1
ATOM 1765 N N . GLN A 1 213 ? 7.978 1.452 29.081 1.00 43.66 213 GLN A N 1
ATOM 1766 C CA . GLN A 1 213 ? 7.904 2.905 29.340 1.00 43.66 213 GLN A CA 1
ATOM 1767 C C . GLN A 1 213 ? 8.037 3.342 30.806 1.00 43.66 213 GLN A C 1
ATOM 1769 O O . GLN A 1 213 ? 8.040 4.537 31.081 1.00 43.66 213 GLN A O 1
ATOM 1774 N N . GLY A 1 214 ? 8.224 2.427 31.761 1.00 41.19 214 GLY A N 1
ATOM 1775 C CA . GLY A 1 214 ? 8.706 2.757 33.113 1.00 41.19 214 GLY A CA 1
ATOM 1776 C C . GLY A 1 214 ? 7.797 3.617 34.012 1.00 41.19 214 GLY A C 1
ATOM 1777 O O . GLY A 1 214 ? 8.040 3.629 35.217 1.00 41.19 214 GLY A O 1
ATOM 1778 N N . ASN A 1 215 ? 6.766 4.299 33.495 1.00 46.19 215 ASN A N 1
ATOM 1779 C CA . ASN A 1 215 ? 5.767 5.022 34.288 1.00 46.19 215 ASN A CA 1
ATOM 1780 C C . ASN A 1 215 ? 4.520 5.416 33.451 1.00 46.19 215 ASN A C 1
ATOM 1782 O O . ASN A 1 215 ? 4.570 6.422 32.745 1.00 46.19 215 ASN A O 1
ATOM 1786 N N . PRO A 1 216 ? 3.407 4.659 33.491 1.00 48.75 216 PRO A N 1
ATOM 1787 C CA . PRO A 1 216 ? 2.201 5.014 32.747 1.00 48.75 216 PRO A CA 1
ATOM 1788 C C . PRO A 1 216 ? 1.367 6.068 33.489 1.00 48.75 216 PRO A C 1
ATOM 1790 O O . PRO A 1 216 ? 1.087 5.928 34.682 1.00 48.75 216 PRO A O 1
ATOM 1793 N N . ASP A 1 217 ? 0.910 7.097 32.772 1.00 45.75 217 ASP A N 1
ATOM 1794 C CA . ASP A 1 217 ? -0.169 7.963 33.250 1.00 45.75 217 ASP A CA 1
ATOM 1795 C C . ASP A 1 217 ? -1.494 7.182 33.200 1.00 45.75 217 ASP A C 1
ATOM 1797 O O . ASP A 1 217 ? -2.090 6.960 32.145 1.00 45.75 217 ASP A O 1
ATOM 1801 N N . LEU A 1 218 ? -1.938 6.719 34.370 1.00 46.81 218 LEU A N 1
ATOM 1802 C CA . LEU A 1 218 ? -3.121 5.874 34.547 1.00 46.81 218 LEU A CA 1
ATOM 1803 C C . LEU A 1 218 ? -4.446 6.596 34.228 1.00 46.81 218 LEU A C 1
ATOM 1805 O O . LEU A 1 218 ? -5.490 5.948 34.177 1.00 46.81 218 LEU A O 1
ATOM 1809 N N . THR A 1 219 ? -4.438 7.917 34.022 1.00 43.22 219 THR A N 1
ATOM 1810 C CA . THR A 1 219 ? -5.662 8.688 33.748 1.00 43.22 219 THR A CA 1
ATOM 1811 C C . THR A 1 219 ? -6.188 8.519 32.316 1.00 43.22 219 THR A C 1
ATOM 1813 O O . THR A 1 219 ? -7.383 8.705 32.093 1.00 43.22 219 THR A O 1
ATOM 1816 N N . LEU A 1 220 ? -5.354 8.049 31.375 1.00 45.06 220 LEU A N 1
ATOM 1817 C CA . LEU A 1 220 ? -5.754 7.693 30.001 1.00 45.06 220 LEU A CA 1
ATOM 1818 C C . LEU A 1 220 ? -6.443 6.316 29.874 1.00 45.06 220 LEU A C 1
ATOM 1820 O O . LEU A 1 220 ? -6.901 5.950 28.794 1.00 45.06 220 LEU A O 1
ATOM 1824 N N . LEU A 1 221 ? -6.528 5.526 30.952 1.00 44.31 221 LEU A N 1
ATOM 1825 C CA . LEU A 1 221 ? -6.993 4.130 30.893 1.00 44.31 221 LEU A CA 1
ATOM 1826 C C . LEU A 1 221 ? -8.515 3.949 30.792 1.00 44.31 221 LEU A C 1
ATOM 1828 O O . LEU A 1 221 ? -8.965 2.853 30.450 1.00 44.31 221 LEU A O 1
ATOM 1832 N N . ASN A 1 222 ? -9.311 4.980 31.086 1.00 40.66 222 ASN A N 1
ATOM 1833 C CA . ASN A 1 222 ? -10.766 4.831 31.216 1.00 40.66 222 ASN A CA 1
ATOM 1834 C C . ASN A 1 222 ? -11.519 4.659 29.880 1.00 40.66 222 ASN A C 1
ATOM 1836 O O . ASN A 1 222 ? -12.639 4.161 29.915 1.00 40.66 222 ASN A O 1
ATOM 1840 N N . ASP A 1 223 ? -10.907 4.975 28.730 1.00 47.91 223 ASP A N 1
ATOM 1841 C CA . ASP A 1 223 ? -11.521 4.872 27.386 1.00 47.91 223 ASP A CA 1
ATOM 1842 C C . ASP A 1 223 ? -10.795 3.871 26.459 1.00 47.91 223 ASP A C 1
ATOM 1844 O O . ASP A 1 223 ? -10.710 4.014 25.239 1.00 47.91 223 ASP A O 1
ATOM 1848 N N . THR A 1 224 ? -10.226 2.817 27.047 1.00 48.69 224 THR A N 1
ATOM 1849 C CA . THR A 1 224 ? -9.337 1.869 26.348 1.00 48.69 224 THR A CA 1
ATOM 1850 C C . THR A 1 224 ? -10.042 0.687 25.681 1.00 48.69 224 THR A C 1
ATOM 1852 O O . THR A 1 224 ? -9.432 -0.018 24.872 1.00 48.69 224 THR A O 1
ATOM 1855 N N . ALA A 1 225 ? -11.325 0.451 25.968 1.00 55.22 225 ALA A N 1
ATOM 1856 C CA . ALA A 1 225 ? -12.047 -0.687 25.407 1.00 55.22 225 ALA A CA 1
ATOM 1857 C C . ALA A 1 225 ? -12.243 -0.507 23.894 1.00 55.22 225 ALA A C 1
ATOM 1859 O O . ALA A 1 225 ? -12.641 0.557 23.416 1.00 55.22 225 ALA A O 1
ATOM 1860 N N . PHE A 1 226 ? -11.903 -1.531 23.112 1.00 64.88 226 PHE A N 1
ATOM 1861 C CA . PHE A 1 226 ? -12.311 -1.596 21.708 1.00 64.88 226 PHE A CA 1
ATOM 1862 C C . PHE A 1 226 ? -13.850 -1.613 21.655 1.00 64.88 226 PHE A C 1
ATOM 1864 O O . PHE A 1 226 ? -14.453 -2.222 22.548 1.00 64.88 226 PHE A O 1
ATOM 1871 N N . PRO A 1 227 ? -14.500 -0.968 20.666 1.00 72.50 227 PRO A N 1
ATOM 1872 C CA . PRO A 1 227 ? -15.956 -0.839 20.647 1.00 72.50 227 PRO A CA 1
ATOM 1873 C C . PRO A 1 227 ? -16.647 -2.195 20.819 1.00 72.50 227 PRO A C 1
ATOM 1875 O O . PRO A 1 227 ? -16.374 -3.133 20.070 1.00 72.50 227 PRO A O 1
ATOM 1878 N N . ALA A 1 228 ? -17.525 -2.320 21.820 1.00 70.88 228 ALA A N 1
ATOM 1879 C CA . ALA A 1 228 ? -18.102 -3.610 22.216 1.00 70.88 228 ALA A CA 1
ATOM 1880 C C . ALA A 1 228 ? -18.869 -4.297 21.069 1.00 70.88 228 ALA A C 1
ATOM 1882 O O . ALA A 1 228 ? -18.811 -5.521 20.918 1.00 70.88 228 ALA A O 1
ATOM 1883 N N . GLU A 1 229 ? -19.539 -3.504 20.227 1.00 74.62 229 GLU A N 1
ATOM 1884 C CA . GLU A 1 229 ? -20.266 -3.993 19.053 1.00 74.62 229 GLU A CA 1
ATOM 1885 C C . GLU A 1 229 ? -19.322 -4.640 18.028 1.00 74.62 229 GLU A C 1
ATOM 1887 O O . GLU A 1 229 ? -19.554 -5.772 17.589 1.00 74.62 229 GLU A O 1
ATOM 1892 N N . LEU A 1 230 ? -18.200 -3.978 17.724 1.00 77.19 230 LEU A N 1
ATOM 1893 C CA . LEU A 1 230 ? -17.177 -4.505 16.821 1.00 77.19 230 LEU A CA 1
ATOM 1894 C C . LEU A 1 230 ? -16.409 -5.671 17.451 1.00 77.19 230 LEU A C 1
ATOM 1896 O O . LEU A 1 230 ? -16.114 -6.638 16.756 1.00 77.19 230 LEU A O 1
ATOM 1900 N N . MET A 1 231 ? -16.136 -5.628 18.760 1.00 80.81 231 MET A N 1
ATOM 1901 C CA . MET A 1 231 ? -15.378 -6.662 19.477 1.00 80.81 231 MET A CA 1
ATOM 1902 C C . MET A 1 231 ? -16.033 -8.039 19.348 1.00 80.81 231 MET A C 1
ATOM 1904 O O . MET A 1 231 ? -15.361 -9.016 19.026 1.00 80.81 231 MET A O 1
ATOM 1908 N N . SER A 1 232 ? -17.352 -8.127 19.545 1.00 80.69 232 SER A N 1
ATOM 1909 C CA . SER A 1 232 ? -18.074 -9.403 19.429 1.00 80.69 232 SER A CA 1
ATOM 1910 C C . SER A 1 232 ? -17.991 -9.999 18.015 1.00 80.69 232 SER A C 1
ATOM 1912 O O . SER A 1 232 ? -17.785 -11.202 17.840 1.00 80.69 232 SER A O 1
ATOM 1914 N N . THR A 1 233 ? -18.092 -9.143 16.995 1.00 88.62 233 THR A N 1
ATOM 1915 C CA . THR A 1 233 ? -18.015 -9.543 15.588 1.00 88.62 233 THR A CA 1
ATOM 1916 C C . THR A 1 233 ? -16.594 -9.931 15.195 1.00 88.62 233 THR A C 1
ATOM 1918 O O . THR A 1 233 ? -16.404 -10.948 14.524 1.00 88.62 233 THR A O 1
ATOM 1921 N N . LEU A 1 234 ? -15.608 -9.141 15.619 1.00 86.31 234 LEU A N 1
ATOM 1922 C CA . LEU A 1 234 ? -14.192 -9.381 15.376 1.00 86.31 234 LEU A CA 1
ATOM 1923 C C . LEU A 1 234 ? -13.758 -10.699 16.012 1.00 86.31 234 LEU A C 1
ATOM 1925 O O . LEU A 1 234 ? -13.217 -11.549 15.312 1.00 86.31 234 LEU A O 1
ATOM 1929 N N . TYR A 1 235 ? -14.076 -10.909 17.292 1.00 84.69 235 TYR A N 1
ATOM 1930 C CA . TYR A 1 235 ? -13.755 -12.143 18.007 1.00 84.69 235 TYR A CA 1
ATOM 1931 C C . TYR A 1 235 ? -14.265 -13.377 17.260 1.00 84.69 235 TYR A C 1
ATOM 1933 O O . TYR A 1 235 ? -13.490 -14.282 16.962 1.00 84.69 235 TYR A O 1
ATOM 1941 N N . ARG A 1 236 ? -15.549 -13.376 16.876 1.00 88.38 236 ARG A N 1
ATOM 1942 C CA . ARG A 1 236 ? -16.159 -14.484 16.132 1.00 88.38 236 ARG A CA 1
ATOM 1943 C C . ARG A 1 236 ? -15.451 -14.740 14.798 1.00 88.38 236 ARG A C 1
ATOM 1945 O O . ARG A 1 236 ? -15.207 -15.888 14.449 1.00 88.38 236 ARG A O 1
ATOM 1952 N N . LYS A 1 237 ? -15.110 -13.691 14.043 1.00 91.50 237 LYS A N 1
ATOM 1953 C CA . LYS A 1 237 ? -14.400 -13.831 12.759 1.00 91.50 237 LYS A CA 1
ATOM 1954 C C . LYS A 1 237 ? -12.988 -14.379 12.933 1.00 91.50 237 LYS A C 1
ATOM 1956 O O . LYS A 1 237 ? -12.564 -15.223 12.150 1.00 91.50 237 LYS A O 1
ATOM 1961 N N . VAL A 1 238 ? -12.272 -13.914 13.954 1.00 87.25 238 VAL A N 1
ATOM 1962 C CA . VAL A 1 238 ? -10.938 -14.424 14.284 1.00 87.25 238 VAL A CA 1
ATOM 1963 C C . VAL A 1 238 ? -11.027 -15.894 14.672 1.00 87.25 238 VAL A C 1
ATOM 1965 O O . VAL A 1 238 ? -10.278 -16.704 14.138 1.00 87.25 238 VAL A O 1
ATOM 1968 N N . GLU A 1 239 ? -11.977 -16.259 15.530 1.00 85.88 239 GLU A N 1
ATOM 1969 C CA . GLU A 1 239 ? -12.227 -17.647 15.918 1.00 85.88 239 GLU A CA 1
ATOM 1970 C C . GLU A 1 239 ? -12.549 -18.535 14.705 1.00 85.88 239 GLU A C 1
ATOM 1972 O O . GLU A 1 239 ? -11.930 -19.584 14.534 1.00 85.88 239 GLU A O 1
ATOM 1977 N N . GLU A 1 240 ? -13.453 -18.105 13.820 1.00 90.38 240 GLU A N 1
ATOM 1978 C CA . GLU A 1 240 ? -13.784 -18.808 12.571 1.00 90.38 240 GLU A CA 1
ATOM 1979 C C . GLU A 1 240 ? -12.545 -19.022 11.689 1.00 90.38 240 GLU A C 1
ATOM 1981 O O . GLU A 1 240 ? -12.305 -20.135 11.214 1.00 90.38 240 GLU A O 1
ATOM 1986 N N . THR A 1 241 ? -11.728 -17.982 11.504 1.00 87.81 241 THR A N 1
ATOM 1987 C CA . THR A 1 241 ? -10.493 -18.052 10.714 1.00 87.81 241 THR A CA 1
ATOM 1988 C C . THR A 1 241 ? -9.475 -19.004 11.344 1.00 87.81 241 THR A C 1
ATOM 1990 O O . THR A 1 241 ? -8.903 -19.844 10.647 1.00 87.81 241 THR A O 1
ATOM 1993 N N . LEU A 1 242 ? -9.268 -18.938 12.661 1.00 85.44 242 LEU A N 1
ATOM 1994 C CA . LEU A 1 242 ? -8.347 -19.836 13.362 1.00 85.44 242 LEU A CA 1
ATOM 1995 C C . LEU A 1 242 ? -8.828 -21.288 13.314 1.00 85.44 242 LEU A C 1
ATOM 1997 O O . LEU A 1 242 ? -8.024 -22.184 13.064 1.00 85.44 242 LEU A O 1
ATOM 2001 N N . ASN A 1 243 ? -10.127 -21.525 13.483 1.00 86.88 243 ASN A N 1
ATOM 2002 C CA . ASN A 1 243 ? -10.717 -22.854 13.359 1.00 86.88 243 ASN A CA 1
ATOM 2003 C C . ASN A 1 243 ? -10.616 -23.392 11.929 1.00 86.88 243 ASN A C 1
ATOM 2005 O O . ASN A 1 243 ? -10.405 -24.583 11.744 1.00 86.88 243 ASN A O 1
ATOM 2009 N N . HIS A 1 244 ? -10.709 -22.544 10.907 1.00 87.44 244 HIS A N 1
ATOM 2010 C CA . HIS A 1 244 ? -10.515 -22.983 9.528 1.00 87.44 244 HIS A CA 1
ATOM 2011 C C . HIS A 1 244 ? -9.069 -23.420 9.243 1.00 87.44 244 HIS A C 1
ATOM 2013 O O . HIS A 1 244 ? -8.846 -24.398 8.534 1.00 87.44 244 HIS A O 1
ATOM 2019 N N . VAL A 1 245 ? -8.087 -22.693 9.784 1.00 83.62 245 VAL A N 1
ATOM 2020 C CA . VAL A 1 245 ? -6.659 -22.938 9.518 1.00 83.62 245 VAL A CA 1
ATOM 2021 C C . VAL A 1 245 ? -6.088 -24.053 10.398 1.00 83.62 245 VAL A C 1
ATOM 2023 O O . VAL A 1 245 ? -5.298 -24.869 9.926 1.00 83.62 245 VAL A O 1
ATOM 2026 N N . TYR A 1 246 ? -6.459 -24.075 11.678 1.00 82.00 246 TYR A N 1
ATOM 2027 C CA . TYR A 1 246 ? -5.872 -24.954 12.694 1.00 82.00 246 TYR A CA 1
ATOM 2028 C C . TYR A 1 246 ? -6.855 -25.975 13.262 1.00 82.00 246 TYR A C 1
ATOM 2030 O O . TYR A 1 246 ? -6.430 -26.928 13.921 1.00 82.00 246 TYR A O 1
ATOM 2038 N N . GLY A 1 247 ? -8.155 -25.795 13.032 1.00 77.31 247 GLY A N 1
ATOM 2039 C CA . GLY A 1 247 ? -9.153 -26.776 13.422 1.00 77.31 247 GLY A CA 1
ATOM 2040 C C . GLY A 1 247 ? -8.925 -28.055 12.636 1.00 77.31 247 GLY A C 1
ATOM 2041 O O . GLY A 1 247 ? -8.888 -28.072 11.407 1.00 77.31 247 GLY A O 1
ATOM 2042 N N . SER A 1 248 ? -8.726 -29.147 13.363 1.00 58.56 248 SER A N 1
ATOM 2043 C CA . SER A 1 248 ? -8.664 -30.471 12.761 1.00 58.56 248 SER A CA 1
ATOM 2044 C C . SER A 1 248 ? -10.017 -30.750 12.108 1.00 58.56 248 SER A C 1
ATOM 2046 O O . SER A 1 248 ? -11.047 -30.639 12.774 1.00 58.56 248 SER A O 1
ATOM 2048 N N . ALA A 1 249 ? -10.028 -31.101 10.821 1.00 57.09 249 ALA A N 1
ATOM 2049 C CA . ALA A 1 249 ? -11.197 -31.730 10.224 1.00 57.09 249 ALA A CA 1
ATOM 2050 C C . ALA A 1 249 ? -11.408 -33.063 10.955 1.00 57.09 249 ALA A C 1
ATOM 2052 O O . ALA A 1 249 ? -10.643 -34.004 10.743 1.00 57.09 249 ALA A O 1
ATOM 2053 N N . ASN A 1 250 ? -12.369 -33.097 11.878 1.00 48.59 250 ASN A N 1
ATOM 2054 C CA . ASN A 1 250 ? -12.914 -34.351 12.392 1.00 48.59 250 ASN A CA 1
ATOM 2055 C C . ASN A 1 250 ? -13.827 -34.974 11.340 1.00 48.59 250 ASN A C 1
ATOM 2057 O O . ASN A 1 250 ? -14.649 -34.222 10.766 1.00 48.59 250 ASN A O 1
#